Protein AF-W5YUL5-F1 (afdb_monomer)

Secondary structure (DSSP, 8-state):
-EEHHHHHHHT--GGGEEEEEEEETTEEEEE-B-SSPPB-TTS-B---BEEEE-HHHHHTTSSS-HHHHHHHTTTS-B--TTEEEEEEEEETTEEEEE-TTSSEEPTT-EEEEEEEEE-STTS-SSEEEEEEEEB-STTS-TTTBT-BPPPEEEEE---BSSSS--PBPSEEEEEEEEE--SSEEEEEEEEEE-TT--EEEEEEEEEEE-

InterPro domains:
  IPR040511 Adenylyl/Guanylyl and SMODS, C-terminal sensor domain [PF18134] (78-210)

Structure (mmCIF, N/CA/C/O backbone):
data_AF-W5YUL5-F1
#
_entry.id   AF-W5YUL5-F1
#
loop_
_atom_site.group_PDB
_atom_site.id
_atom_site.type_symbol
_atom_site.label_atom_id
_atom_site.label_alt_id
_atom_site.label_comp_id
_atom_site.label_asym_id
_atom_site.label_entity_id
_atom_site.label_seq_id
_atom_site.pdbx_PDB_ins_code
_atom_site.Cartn_x
_atom_site.Cartn_y
_atom_site.Cartn_z
_atom_site.occupancy
_atom_site.B_iso_or_equiv
_atom_site.auth_seq_id
_atom_site.auth_comp_id
_atom_site.auth_asym_id
_atom_site.auth_atom_id
_atom_site.pdbx_PDB_model_num
ATOM 1 N N . MET A 1 1 ? -2.579 6.513 20.622 1.00 80.44 1 MET A N 1
ATOM 2 C CA . MET A 1 1 ? -3.959 5.972 20.660 1.00 80.44 1 MET A CA 1
ATOM 3 C C . MET A 1 1 ? -4.790 6.729 19.639 1.00 80.44 1 MET A C 1
ATOM 5 O O . MET A 1 1 ? -4.465 7.880 19.373 1.00 80.44 1 MET A O 1
ATOM 9 N N . LEU A 1 2 ? -5.800 6.093 19.054 1.00 83.44 2 LEU A N 1
ATOM 10 C CA . LEU A 1 2 ? -6.730 6.697 18.101 1.00 83.44 2 LEU A CA 1
ATOM 11 C C . LEU A 1 2 ? -8.087 6.855 18.794 1.00 83.44 2 LEU A C 1
ATOM 13 O O . LEU A 1 2 ? -8.629 5.878 19.317 1.00 83.44 2 LEU A O 1
ATOM 17 N N . GLY A 1 3 ? -8.598 8.083 18.834 1.00 87.19 3 GLY A N 1
ATOM 18 C CA . GLY A 1 3 ? -9.932 8.380 19.355 1.00 87.19 3 GLY A CA 1
ATOM 19 C C . GLY A 1 3 ? -11.013 8.178 18.296 1.00 87.19 3 GLY A C 1
ATOM 20 O O . GLY A 1 3 ? -10.731 8.257 17.098 1.00 87.19 3 GLY A O 1
ATOM 21 N N . GLN A 1 4 ? -12.249 7.960 18.742 1.00 86.25 4 GLN A N 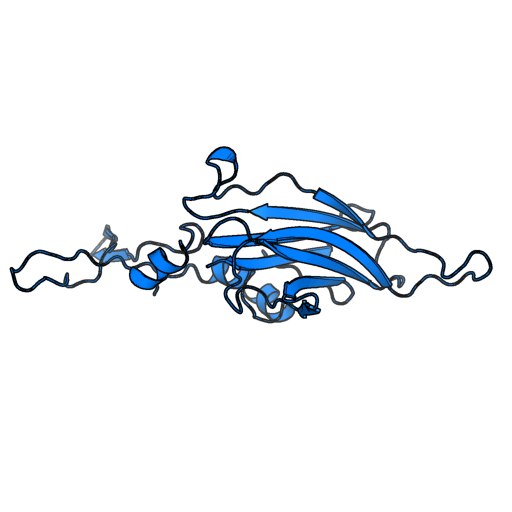1
ATOM 22 C CA . GLN A 1 4 ? -13.412 7.707 17.891 1.00 86.25 4 GLN A CA 1
ATOM 23 C C . GLN A 1 4 ? -13.567 8.698 16.734 1.00 86.25 4 GLN A C 1
ATOM 25 O O . GLN A 1 4 ? -13.790 8.271 15.610 1.00 86.25 4 GLN A O 1
ATOM 30 N N . GLY A 1 5 ? -13.361 9.997 16.967 1.00 87.25 5 GLY A N 1
ATOM 31 C CA . GLY A 1 5 ? -13.509 11.003 15.910 1.00 87.25 5 GLY A CA 1
ATOM 32 C C . GLY A 1 5 ? -12.588 10.757 14.709 1.00 87.25 5 GLY A C 1
ATOM 33 O O . GLY A 1 5 ? -13.013 10.896 13.568 1.00 87.25 5 GLY A O 1
ATOM 34 N N . LEU A 1 6 ? -11.345 10.329 14.949 1.00 85.62 6 LEU A N 1
ATOM 35 C CA . LEU A 1 6 ? -10.395 10.018 13.878 1.00 85.62 6 LEU A CA 1
ATOM 36 C C . LEU A 1 6 ? -10.671 8.647 13.250 1.00 85.62 6 LEU A C 1
ATOM 38 O O . LEU A 1 6 ? -10.547 8.500 12.035 1.00 85.62 6 LEU A O 1
ATOM 42 N N . LEU A 1 7 ? -11.078 7.666 14.062 1.00 87.81 7 LEU A N 1
ATOM 43 C CA . LEU A 1 7 ? -11.495 6.348 13.575 1.00 87.81 7 LEU A CA 1
ATOM 44 C C . LEU A 1 7 ? -12.659 6.479 12.586 1.00 87.81 7 LEU A C 1
ATOM 46 O O . LEU A 1 7 ? -12.589 5.933 11.488 1.00 87.81 7 LEU A O 1
ATOM 50 N N . ASP A 1 8 ? -13.672 7.265 12.945 1.00 88.44 8 ASP A N 1
ATOM 51 C CA . ASP A 1 8 ? -14.867 7.493 12.134 1.00 88.44 8 ASP A CA 1
ATOM 52 C C . ASP A 1 8 ? -14.565 8.415 10.941 1.00 88.44 8 ASP A C 1
ATOM 54 O O . ASP A 1 8 ? -15.132 8.247 9.860 1.00 88.44 8 ASP A O 1
ATOM 58 N N . PHE A 1 9 ? -13.637 9.370 11.095 1.00 87.25 9 PHE A N 1
ATOM 59 C CA . PHE A 1 9 ? -13.268 10.276 10.009 1.00 87.25 9 PHE A CA 1
ATOM 60 C C . PHE A 1 9 ? -12.538 9.570 8.857 1.00 87.25 9 PHE A C 1
ATOM 62 O O . PHE A 1 9 ? -12.758 9.906 7.692 1.00 87.25 9 PHE A O 1
ATOM 69 N N . VAL A 1 10 ? -11.665 8.610 9.158 1.00 84.56 10 VAL A N 1
ATOM 70 C CA . VAL A 1 10 ? -10.858 7.909 8.140 1.00 84.56 10 VAL A CA 1
ATOM 71 C C . VAL A 1 10 ? -11.426 6.528 7.820 1.00 84.56 10 VAL A C 1
ATOM 73 O O . VAL A 1 10 ? -10.906 5.856 6.939 1.00 84.56 10 VAL A O 1
ATOM 76 N N . TYR A 1 11 ? -12.468 6.086 8.532 1.00 91.31 11 TYR A N 1
ATOM 77 C CA . TYR A 1 11 ? -12.855 4.675 8.591 1.00 91.31 11 TYR A CA 1
ATOM 78 C C . TYR A 1 11 ? -11.628 3.789 8.817 1.00 91.31 11 TYR A C 1
ATOM 80 O O . TYR A 1 11 ? -11.285 2.933 8.001 1.00 91.31 11 TYR A O 1
ATOM 88 N N . TRP A 1 12 ? -10.915 4.075 9.911 1.00 90.75 12 TRP A N 1
ATOM 89 C CA . TRP A 1 12 ? -9.637 3.438 10.203 1.00 90.75 12 TRP A CA 1
ATOM 90 C C . TRP A 1 12 ? -9.794 1.909 10.271 1.00 90.75 12 TRP A C 1
ATOM 92 O O . TRP A 1 12 ? -10.614 1.430 11.061 1.00 90.75 12 TRP A O 1
ATOM 102 N N . PRO A 1 13 ? -9.015 1.129 9.500 1.00 91.19 13 PRO A N 1
ATOM 103 C CA . PRO A 1 13 ? -9.217 -0.312 9.437 1.00 91.19 13 PRO A CA 1
ATOM 104 C C . PRO A 1 13 ? -8.856 -1.003 10.751 1.00 91.19 13 PRO A C 1
ATOM 106 O O . PRO A 1 13 ? -7.809 -0.732 11.353 1.00 91.19 13 PRO A O 1
ATOM 109 N N . GLU A 1 14 ? -9.670 -1.975 11.167 1.00 88.75 14 GLU A N 1
ATOM 110 C CA . GLU A 1 14 ? -9.405 -2.748 12.386 1.00 88.75 14 GLU A CA 1
ATOM 111 C C . GLU A 1 14 ? -8.086 -3.524 12.299 1.00 88.75 14 GLU A C 1
ATOM 113 O O . GLU A 1 14 ? -7.387 -3.673 13.295 1.00 88.75 14 GLU A O 1
ATOM 118 N N . LYS A 1 15 ? -7.655 -3.918 11.093 1.00 89.50 15 LYS A N 1
ATOM 119 C CA . LYS A 1 15 ? -6.345 -4.553 10.867 1.00 89.50 15 LYS A CA 1
ATOM 120 C C . LYS A 1 15 ? -5.176 -3.746 11.451 1.00 89.50 15 LYS A C 1
ATOM 122 O O . LYS A 1 15 ? -4.181 -4.349 11.858 1.00 89.50 15 LYS A O 1
ATOM 127 N N . TYR A 1 16 ? -5.292 -2.418 11.496 1.00 90.12 16 TYR A N 1
ATOM 128 C CA . TYR A 1 16 ? -4.239 -1.495 11.925 1.00 90.12 16 TYR A CA 1
ATOM 129 C C . TYR A 1 16 ? -4.450 -0.941 13.340 1.00 90.12 16 TYR A C 1
ATOM 131 O O . TYR A 1 16 ? -3.744 -0.020 13.759 1.00 90.12 16 TYR A O 1
ATOM 139 N N . SER A 1 17 ? -5.415 -1.463 14.101 1.00 90.75 17 SER A N 1
ATOM 140 C CA . SER A 1 17 ? -5.613 -1.045 15.488 1.00 90.75 17 SER A CA 1
ATOM 141 C C . SER A 1 17 ? -6.209 -2.142 16.368 1.00 90.75 17 SER A C 1
ATOM 143 O O . SER A 1 17 ? -7.012 -2.955 15.933 1.00 90.75 17 SER A O 1
ATOM 145 N N . THR A 1 18 ? -5.849 -2.159 17.644 1.00 89.38 18 THR A N 1
ATOM 146 C CA . THR A 1 18 ? -6.353 -3.123 18.626 1.00 89.38 18 THR A CA 1
ATOM 147 C C . THR A 1 18 ? -7.144 -2.425 19.720 1.00 89.38 18 THR A C 1
ATOM 149 O O . THR A 1 18 ? -7.011 -1.219 19.948 1.00 89.38 18 THR A O 1
ATOM 152 N N . ILE A 1 19 ? -8.003 -3.176 20.408 1.00 87.38 19 ILE A N 1
ATOM 153 C CA . ILE A 1 19 ? -8.610 -2.691 21.648 1.00 87.38 19 ILE A CA 1
ATOM 154 C C . ILE A 1 19 ? -7.530 -2.703 22.730 1.00 87.38 19 ILE A C 1
ATOM 156 O O . ILE A 1 19 ? -6.745 -3.649 22.819 1.00 87.38 19 ILE A O 1
ATOM 160 N N . LYS A 1 20 ? -7.462 -1.632 23.523 1.00 84.38 20 LYS A N 1
ATOM 161 C CA . LYS A 1 20 ? -6.527 -1.556 24.644 1.00 84.38 20 LYS A CA 1
ATOM 162 C C . LYS A 1 20 ? -6.914 -2.610 25.678 1.00 84.38 20 LYS A C 1
ATOM 164 O O . LYS A 1 20 ? -8.083 -2.715 26.026 1.00 84.38 20 LYS A O 1
ATOM 169 N N . THR A 1 21 ? -5.941 -3.340 26.205 1.00 85.44 21 THR A N 1
ATOM 170 C CA . THR A 1 21 ? -6.152 -4.268 27.321 1.00 85.44 21 THR A CA 1
ATOM 171 C C . THR A 1 21 ? -5.367 -3.811 28.541 1.00 85.44 21 THR A C 1
ATOM 173 O O . THR A 1 21 ? -4.302 -3.203 28.400 1.00 85.44 21 THR A O 1
ATOM 176 N N . ARG A 1 22 ? -5.877 -4.094 29.737 1.00 84.12 22 ARG A N 1
ATOM 177 C CA . ARG A 1 22 ? -5.168 -3.897 31.005 1.00 84.12 22 ARG A CA 1
ATOM 178 C C . ARG A 1 22 ? -5.165 -5.211 31.774 1.00 84.12 22 ARG A C 1
ATOM 180 O O . ARG A 1 22 ? -6.186 -5.889 31.823 1.00 84.12 22 ARG A O 1
ATOM 187 N N . ASP A 1 23 ? -4.035 -5.537 32.385 1.00 84.12 23 ASP A N 1
ATOM 188 C CA . ASP A 1 23 ? -3.950 -6.690 33.274 1.00 84.12 23 ASP A CA 1
ATOM 189 C C . ASP A 1 23 ? -4.647 -6.365 34.604 1.00 84.12 23 ASP A C 1
ATOM 191 O O . ASP A 1 23 ? -4.400 -5.319 35.223 1.00 84.12 23 ASP A O 1
ATOM 195 N N . ARG A 1 24 ? -5.540 -7.255 35.029 1.00 80.44 24 ARG A N 1
ATOM 196 C CA . ARG A 1 24 ? -6.267 -7.197 36.296 1.00 80.44 24 ARG A CA 1
ATOM 197 C C . ARG A 1 24 ? -6.096 -8.546 36.996 1.00 80.44 24 ARG A C 1
ATOM 199 O O . ARG A 1 24 ? -6.937 -9.430 36.885 1.00 80.44 24 ARG A O 1
ATOM 206 N N . GLY A 1 25 ? -4.976 -8.699 37.703 1.00 80.75 25 GLY A N 1
ATOM 207 C CA . GLY A 1 25 ? -4.557 -10.002 38.229 1.00 80.75 25 GLY A CA 1
ATOM 208 C C . GLY A 1 25 ? -4.122 -10.920 37.086 1.00 80.75 25 GLY A C 1
ATOM 209 O O . GLY A 1 25 ? -3.331 -10.495 36.248 1.00 80.75 25 GLY A O 1
ATOM 210 N N . ASP A 1 26 ? -4.674 -12.134 37.035 1.00 79.88 26 ASP A N 1
ATOM 211 C CA . ASP A 1 26 ? -4.404 -13.118 35.974 1.00 79.88 26 ASP A CA 1
ATOM 212 C C . ASP A 1 26 ? -5.276 -12.924 34.714 1.00 79.88 26 ASP A C 1
ATOM 214 O O . ASP A 1 26 ? -5.090 -13.615 33.710 1.00 79.88 26 ASP A O 1
ATOM 218 N N . GLU A 1 27 ? -6.221 -11.976 34.730 1.00 78.38 27 GLU A N 1
ATOM 219 C CA . GLU A 1 27 ? -7.137 -11.713 33.615 1.00 78.38 27 GLU A CA 1
ATOM 220 C C . GLU A 1 27 ? -6.766 -10.447 32.828 1.00 78.38 27 GLU A C 1
ATOM 222 O O . GLU A 1 27 ? -6.320 -9.437 33.380 1.00 78.38 27 GLU A O 1
ATOM 227 N N . LYS A 1 28 ? -7.008 -10.480 31.511 1.00 82.25 28 LYS A N 1
ATOM 228 C CA . LYS A 1 28 ? -6.904 -9.305 30.636 1.00 82.25 28 LYS A CA 1
ATOM 229 C C . LYS A 1 28 ? -8.267 -8.662 30.452 1.00 82.25 28 LYS A C 1
ATOM 231 O O . LYS A 1 28 ? -9.129 -9.194 29.757 1.00 82.25 28 LYS A O 1
ATOM 236 N N . GLU A 1 29 ? -8.432 -7.475 31.016 1.00 85.56 29 GLU A N 1
ATOM 237 C CA . GLU A 1 29 ? -9.627 -6.660 30.843 1.00 85.56 29 GLU A CA 1
ATOM 238 C C . GLU A 1 29 ? -9.523 -5.838 29.551 1.00 85.56 29 GLU A C 1
ATOM 240 O O . GLU A 1 29 ? -8.529 -5.145 29.308 1.00 85.56 29 GLU A O 1
ATOM 245 N N . SER A 1 30 ? -10.552 -5.916 28.706 1.00 84.00 30 SER A N 1
ATOM 246 C CA . SER A 1 30 ? -10.660 -5.135 27.472 1.00 84.00 30 SER A CA 1
ATOM 247 C C . SER A 1 30 ? -11.227 -3.747 27.769 1.00 84.00 30 SER A C 1
ATOM 249 O O . SER A 1 30 ? -12.272 -3.619 28.401 1.00 84.00 30 SER A O 1
ATOM 251 N N . LEU A 1 31 ? -10.559 -2.702 27.283 1.00 84.69 31 LEU A N 1
ATOM 252 C CA . LEU A 1 31 ? -10.928 -1.296 27.455 1.00 84.69 31 LEU A CA 1
ATOM 253 C C . LEU A 1 31 ? -11.277 -0.682 26.085 1.00 84.69 31 LEU A C 1
ATOM 255 O O . LEU A 1 31 ? -10.448 0.011 25.485 1.00 84.69 31 LEU A O 1
ATOM 259 N N . PRO A 1 32 ? -12.483 -0.954 25.546 1.00 85.12 32 PRO A N 1
ATOM 260 C CA . PRO A 1 32 ? -12.912 -0.461 24.232 1.00 85.12 32 PRO A CA 1
ATOM 261 C C . PRO A 1 32 ? -13.251 1.034 2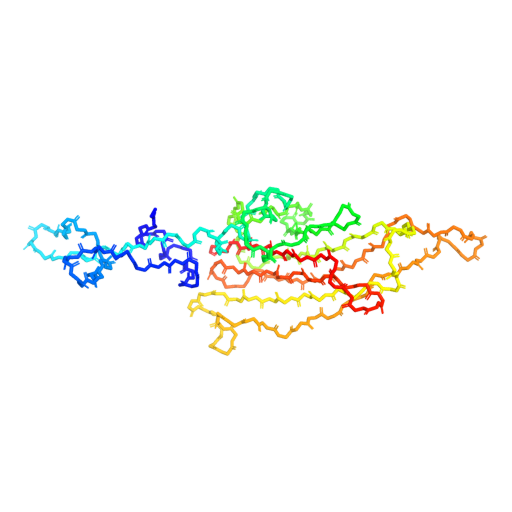4.219 1.00 85.12 32 PRO A C 1
ATOM 263 O O . PRO A 1 32 ? -13.283 1.654 23.152 1.00 85.12 32 PRO A O 1
ATOM 266 N N . VAL A 1 33 ? -13.505 1.606 25.396 1.00 87.56 33 VAL A N 1
ATOM 267 C CA . VAL A 1 33 ? -13.892 3.003 25.595 1.00 87.56 33 VAL A CA 1
ATOM 268 C C . VAL A 1 33 ? -12.905 3.708 26.518 1.00 87.56 33 VAL A C 1
ATOM 270 O O . VAL A 1 33 ? -12.139 3.066 27.241 1.00 87.56 33 VAL A O 1
ATOM 273 N N . VAL A 1 34 ? -12.903 5.038 26.489 1.00 84.12 34 VAL A N 1
ATOM 274 C CA . VAL A 1 34 ? -12.121 5.845 27.433 1.00 84.12 34 VAL A CA 1
ATOM 275 C C . VAL A 1 34 ? -12.580 5.552 28.866 1.00 84.12 34 VAL A C 1
ATOM 277 O O . VAL A 1 34 ? -13.775 5.517 29.150 1.00 84.12 34 VAL A O 1
ATOM 280 N N . SER A 1 35 ? -11.613 5.330 29.761 1.00 81.69 35 SER A N 1
ATOM 281 C CA . SER A 1 35 ? -11.836 5.121 31.194 1.00 81.69 35 SER A CA 1
ATOM 282 C C . SER A 1 35 ? -11.200 6.271 31.992 1.00 81.69 35 SER A C 1
ATOM 284 O O . SER A 1 35 ? -10.010 6.529 31.789 1.00 81.69 35 SER A O 1
ATOM 286 N N . PRO A 1 36 ? -11.928 6.918 32.923 1.00 85.44 36 PRO A N 1
ATOM 287 C CA . PRO A 1 36 ? -13.354 6.726 33.200 1.00 85.44 36 PRO A CA 1
ATOM 288 C C . PRO A 1 36 ? -14.229 7.142 32.007 1.00 85.44 36 PRO A C 1
ATOM 290 O O . PRO A 1 36 ? -13.804 7.929 31.163 1.00 85.44 36 PRO A O 1
ATOM 293 N N . ASN A 1 37 ? -15.432 6.571 31.929 1.00 86.81 37 ASN A N 1
ATOM 294 C CA . ASN A 1 37 ? -16.367 6.874 30.851 1.00 86.81 37 ASN A CA 1
ATOM 295 C C . ASN A 1 37 ? -16.827 8.331 30.959 1.00 86.81 37 ASN A C 1
ATOM 297 O O . ASN A 1 37 ? -17.129 8.807 32.052 1.00 86.81 37 ASN A O 1
ATOM 301 N N . ILE A 1 38 ? -16.861 9.027 29.829 1.00 87.81 38 ILE A N 1
ATOM 302 C CA . ILE A 1 38 ? -17.314 10.416 29.763 1.00 87.81 38 ILE A CA 1
ATOM 303 C C . ILE A 1 38 ? -18.838 10.391 29.693 1.00 87.81 38 ILE A C 1
ATOM 305 O O . ILE A 1 38 ? -19.389 9.616 28.913 1.00 87.81 38 ILE A O 1
ATOM 309 N N . THR A 1 39 ? -19.514 11.222 30.481 1.00 90.88 39 THR A N 1
ATOM 310 C CA . THR A 1 39 ? -20.974 11.360 30.452 1.00 90.88 39 THR A CA 1
ATOM 311 C C . THR A 1 39 ? -21.400 12.676 29.807 1.00 90.88 39 THR A C 1
ATOM 313 O O . THR A 1 39 ? -20.638 13.645 29.805 1.00 90.88 39 THR A O 1
ATOM 316 N N . ASP A 1 40 ? -22.614 12.718 29.267 1.00 90.44 40 ASP A N 1
ATOM 317 C CA . ASP A 1 40 ? -23.274 13.972 28.904 1.00 90.44 40 ASP A CA 1
ATOM 318 C C . ASP A 1 40 ? -23.779 14.742 30.146 1.00 90.44 40 ASP A C 1
ATOM 320 O O . ASP A 1 40 ? -23.524 14.355 31.292 1.00 90.44 40 ASP A O 1
ATOM 324 N N . ALA A 1 41 ? -24.468 15.865 29.912 1.00 91.31 41 ALA A N 1
ATOM 325 C CA . ALA A 1 41 ? -25.024 16.716 30.965 1.00 91.31 41 ALA A CA 1
ATOM 326 C C . ALA A 1 41 ? -26.122 16.024 31.799 1.00 91.31 41 ALA A C 1
ATOM 328 O O . ALA A 1 41 ? -26.333 16.409 32.948 1.00 91.31 41 ALA A O 1
ATOM 329 N N . ASP A 1 42 ? -26.769 14.995 31.246 1.00 92.25 42 ASP A N 1
ATOM 330 C CA . ASP A 1 42 ? -27.817 14.204 31.896 1.00 92.25 42 ASP A CA 1
ATOM 331 C C . ASP A 1 42 ? -27.244 12.968 32.621 1.00 92.25 42 ASP A C 1
ATOM 333 O O . ASP A 1 42 ? -27.980 12.199 33.240 1.00 92.25 42 ASP A O 1
ATOM 337 N N . GLY A 1 43 ? -25.920 12.771 32.575 1.00 89.50 43 GLY A N 1
ATOM 338 C CA . GLY A 1 43 ? -25.222 11.653 33.208 1.00 89.50 43 GLY A CA 1
ATOM 339 C C . GLY A 1 43 ? -25.182 10.372 32.369 1.00 89.50 43 GLY A C 1
ATOM 340 O O . GLY A 1 43 ? -24.694 9.348 32.857 1.00 89.50 43 GLY A O 1
ATOM 341 N N . ASN A 1 44 ? -25.635 10.396 31.111 1.00 92.12 44 ASN A N 1
ATOM 342 C CA . ASN A 1 44 ? -25.590 9.219 30.247 1.00 92.12 44 ASN A CA 1
ATOM 343 C C . ASN A 1 44 ? -24.170 8.991 29.706 1.00 92.12 44 ASN A C 1
ATOM 345 O O . ASN A 1 44 ? -23.518 9.936 29.255 1.00 92.12 44 ASN A O 1
ATOM 349 N N . PRO A 1 45 ? -23.671 7.743 29.698 1.00 90.50 45 PRO A N 1
ATOM 350 C CA . PRO A 1 45 ? -22.334 7.433 29.208 1.00 90.50 45 PRO A CA 1
ATOM 351 C C . PRO A 1 45 ? -22.225 7.598 27.686 1.00 90.50 45 PRO A C 1
ATOM 353 O O . PRO A 1 45 ? -22.940 6.951 26.921 1.00 90.50 45 PRO A O 1
ATOM 356 N N . LEU A 1 46 ? -21.246 8.385 27.240 1.00 88.12 46 LEU A N 1
ATOM 357 C CA . LEU A 1 46 ? -20.940 8.610 25.824 1.00 88.12 46 LEU A CA 1
ATOM 358 C C . LEU A 1 46 ? -20.227 7.421 25.171 1.00 88.12 46 LEU A C 1
ATOM 360 O O . LEU A 1 46 ? -20.248 7.297 23.949 1.00 88.12 46 LEU A O 1
ATOM 364 N N . ASN A 1 47 ? -19.582 6.551 25.960 1.00 89.31 47 ASN A N 1
ATOM 365 C CA . ASN A 1 47 ? -18.892 5.350 25.473 1.00 89.31 47 ASN A CA 1
ATOM 366 C C . ASN A 1 47 ? -17.884 5.648 24.348 1.00 89.31 47 ASN A C 1
ATOM 368 O O . ASN A 1 47 ? -17.806 4.927 23.351 1.00 89.31 47 ASN A O 1
ATOM 372 N N . TYR A 1 48 ? -17.107 6.725 24.509 1.00 87.56 48 TYR A N 1
ATOM 373 C CA . TYR A 1 48 ? -16.182 7.194 23.481 1.00 87.56 48 TYR A CA 1
ATOM 374 C C . TYR A 1 48 ? -15.135 6.126 23.153 1.00 87.56 48 TYR A C 1
ATOM 376 O O . TYR A 1 48 ? -14.315 5.765 24.005 1.00 87.56 48 TYR A O 1
ATOM 384 N N . LYS A 1 49 ? -15.156 5.622 21.916 1.00 89.00 49 LYS A N 1
ATOM 385 C CA . LYS A 1 49 ? -14.280 4.527 21.485 1.00 89.00 49 LYS A CA 1
ATOM 386 C C . LYS A 1 49 ? -12.819 4.963 21.457 1.00 89.00 49 LYS A C 1
ATOM 388 O O . LYS A 1 49 ? -12.476 6.059 21.005 1.00 89.00 49 LYS A O 1
ATOM 393 N N . MET A 1 50 ? -11.941 4.056 21.869 1.00 88.06 50 MET A N 1
ATOM 394 C CA . MET A 1 50 ? -10.498 4.253 21.825 1.00 88.06 50 MET A CA 1
ATOM 395 C C . MET A 1 50 ? -9.808 2.988 21.329 1.00 88.06 50 MET A C 1
ATOM 397 O O . MET A 1 50 ? -10.073 1.887 21.809 1.00 88.06 50 MET A O 1
ATOM 401 N N . ARG A 1 51 ? -8.888 3.142 20.375 1.00 89.56 51 ARG A N 1
ATOM 402 C CA . ARG A 1 51 ? -8.072 2.036 19.865 1.00 89.56 51 ARG A CA 1
ATOM 403 C C . ARG A 1 51 ? -6.584 2.327 20.029 1.00 89.56 51 ARG A C 1
ATOM 405 O O . ARG A 1 51 ? -6.124 3.472 19.959 1.00 89.56 51 ARG A O 1
ATOM 412 N N . GLN A 1 52 ? -5.806 1.282 20.253 1.00 89.56 52 GLN A N 1
ATOM 413 C CA . GLN A 1 52 ? -4.354 1.328 20.213 1.00 89.56 52 GLN A CA 1
ATOM 414 C C . GLN A 1 52 ? -3.896 1.088 18.776 1.00 89.56 52 GLN A C 1
ATOM 416 O O . GLN A 1 52 ? -4.356 0.161 18.122 1.00 89.56 52 GLN A O 1
ATOM 421 N N . LEU A 1 53 ? -3.001 1.935 18.267 1.00 89.50 53 LEU A N 1
ATOM 422 C CA . LEU A 1 53 ? -2.431 1.742 16.937 1.00 89.50 53 LEU A CA 1
ATOM 423 C C . LEU A 1 53 ? -1.584 0.466 16.946 1.00 89.50 53 LEU A C 1
ATOM 425 O O . LEU A 1 53 ? -0.721 0.304 17.812 1.00 89.50 53 LEU A O 1
ATOM 429 N N . SER A 1 54 ? -1.800 -0.421 15.979 1.00 89.75 54 SER A N 1
ATOM 430 C CA . SER A 1 54 ? -0.890 -1.543 15.755 1.00 89.75 54 SER A CA 1
ATOM 431 C C . SER A 1 54 ? 0.339 -1.010 15.030 1.00 89.75 54 SER A C 1
ATOM 433 O O . SER A 1 54 ? 0.330 -0.935 13.802 1.00 89.75 54 SER A O 1
ATOM 435 N N . TYR A 1 55 ? 1.355 -0.581 15.786 1.00 84.06 55 TYR A N 1
ATOM 436 C CA . TYR A 1 55 ? 2.536 0.101 15.246 1.00 84.06 55 TYR A CA 1
ATOM 437 C C . TYR A 1 55 ? 3.174 -0.676 14.098 1.00 84.06 55 TYR A C 1
ATOM 439 O O . TYR A 1 55 ? 3.232 -0.142 12.998 1.00 84.06 55 TYR A O 1
ATOM 447 N N . ASP A 1 56 ? 3.532 -1.941 14.308 1.00 83.12 56 ASP A N 1
ATOM 448 C CA . ASP A 1 56 ? 4.209 -2.759 13.294 1.00 83.12 56 ASP A CA 1
ATOM 449 C C . ASP A 1 56 ? 3.452 -2.781 11.962 1.00 83.12 56 ASP A C 1
ATOM 451 O O . ASP A 1 56 ? 4.020 -2.464 10.923 1.00 83.12 56 ASP A O 1
ATOM 455 N N . LYS A 1 57 ? 2.139 -3.044 12.009 1.00 88.44 57 LYS A N 1
ATOM 456 C CA . LYS A 1 57 ? 1.278 -3.097 10.817 1.00 88.44 57 LYS A CA 1
ATOM 457 C C . LYS A 1 57 ? 1.045 -1.722 10.188 1.00 88.44 57 LYS A C 1
ATOM 459 O O . LYS A 1 57 ? 0.892 -1.608 8.980 1.00 88.44 57 LYS A O 1
ATOM 464 N N . SER A 1 58 ? 0.967 -0.673 11.003 1.00 88.88 58 SER A N 1
ATOM 465 C CA . SER A 1 58 ? 0.694 0.692 10.525 1.00 88.88 58 SER A CA 1
ATOM 466 C C . SER A 1 58 ? 1.932 1.341 9.913 1.00 88.88 58 SER A C 1
ATOM 468 O O . SER A 1 58 ? 1.835 2.208 9.046 1.00 88.88 58 SER A O 1
ATOM 470 N N . LEU A 1 59 ? 3.116 0.918 10.356 1.00 90.75 59 LEU A N 1
ATOM 471 C CA . LEU A 1 59 ? 4.382 1.390 9.819 1.00 90.75 59 LEU A CA 1
ATOM 472 C C . LEU A 1 59 ? 4.625 0.865 8.403 1.00 90.75 59 LEU A C 1
ATOM 474 O O . LEU A 1 59 ? 5.264 1.582 7.633 1.00 90.75 59 LEU A O 1
ATOM 478 N N . GLU A 1 60 ? 4.047 -0.285 8.030 1.00 91.19 60 GLU A N 1
ATOM 479 C CA . GLU A 1 60 ? 4.158 -0.901 6.697 1.00 91.19 60 GLU A CA 1
ATOM 480 C C . GLU A 1 60 ? 3.785 0.038 5.554 1.00 91.19 60 GLU A C 1
ATOM 482 O O . GLU A 1 60 ? 4.361 -0.090 4.485 1.00 91.19 60 GLU A O 1
ATOM 487 N N . PHE A 1 61 ? 2.874 0.991 5.763 1.00 92.31 61 PHE A N 1
ATOM 488 C CA . PHE A 1 61 ? 2.449 1.977 4.761 1.00 92.31 61 PHE A CA 1
ATOM 489 C C . PHE A 1 61 ? 2.708 3.425 5.209 1.00 92.31 61 PHE A C 1
ATOM 491 O O . PHE A 1 61 ? 2.175 4.369 4.628 1.00 92.31 61 PHE A O 1
ATOM 498 N N . SER A 1 62 ? 3.507 3.639 6.254 1.00 92.50 62 SER A N 1
ATOM 499 C CA . SER A 1 62 ? 3.811 4.993 6.724 1.00 92.50 62 SER A CA 1
ATOM 500 C C . SER A 1 62 ? 4.644 5.789 5.709 1.00 92.50 62 SER A C 1
ATOM 502 O O . SER A 1 62 ? 5.322 5.230 4.848 1.00 92.50 62 SER A O 1
ATOM 504 N N . ALA A 1 63 ? 4.656 7.116 5.857 1.00 92.44 63 ALA A N 1
ATOM 505 C CA . ALA A 1 63 ? 5.488 8.019 5.059 1.00 92.44 63 ALA A CA 1
ATOM 506 C C . ALA A 1 63 ? 7.005 7.883 5.333 1.00 92.44 63 ALA A C 1
ATOM 508 O O . ALA A 1 63 ? 7.807 8.614 4.752 1.00 92.44 63 ALA A O 1
ATOM 509 N N . LEU A 1 64 ? 7.417 6.984 6.235 1.00 91.81 64 LEU A N 1
ATOM 510 C CA . LEU A 1 64 ? 8.821 6.790 6.580 1.00 91.81 64 LEU A CA 1
ATOM 511 C C . LEU A 1 64 ? 9.607 6.166 5.412 1.00 91.81 64 LEU A C 1
ATOM 513 O O . LEU A 1 64 ? 9.074 5.332 4.667 1.00 91.81 64 LEU A O 1
ATOM 517 N N . PRO A 1 65 ? 10.907 6.493 5.274 1.00 91.50 65 PRO A N 1
ATOM 518 C CA . PRO A 1 65 ? 11.759 5.889 4.257 1.00 91.50 65 PRO A CA 1
ATOM 519 C C . PRO A 1 65 ? 11.718 4.356 4.295 1.00 91.50 65 PRO A C 1
ATOM 521 O O . PRO A 1 65 ? 11.808 3.745 5.360 1.00 91.50 65 PRO A O 1
ATOM 524 N N . ARG A 1 66 ? 11.637 3.722 3.118 1.00 91.88 66 ARG A N 1
ATOM 525 C CA . ARG A 1 66 ? 11.564 2.252 2.968 1.00 91.88 66 ARG A CA 1
ATOM 526 C C . ARG A 1 66 ? 12.702 1.519 3.687 1.00 91.88 66 ARG A C 1
ATOM 528 O O . ARG A 1 66 ? 12.459 0.526 4.360 1.00 91.88 66 ARG A O 1
ATOM 535 N N . SER A 1 67 ? 13.925 2.047 3.609 1.00 91.06 67 SER A N 1
ATOM 536 C CA . SER A 1 67 ? 15.107 1.499 4.298 1.00 91.06 67 SER A CA 1
ATOM 537 C C . SER A 1 67 ? 15.013 1.547 5.826 1.00 91.06 67 SER A C 1
ATOM 539 O O . SER A 1 67 ? 15.684 0.777 6.509 1.00 91.06 67 SER A O 1
ATOM 541 N N . PHE A 1 68 ? 14.203 2.455 6.374 1.00 91.31 68 PHE A N 1
ATOM 542 C CA . PHE A 1 68 ? 13.903 2.511 7.800 1.00 91.31 68 PHE A CA 1
ATOM 543 C C . PHE A 1 68 ? 12.772 1.536 8.148 1.00 91.31 68 PHE A C 1
ATOM 545 O O . PHE A 1 68 ? 12.902 0.770 9.100 1.00 91.31 68 PHE A O 1
ATOM 552 N N . ARG A 1 69 ? 11.709 1.497 7.329 1.00 92.06 69 ARG A N 1
ATOM 553 C CA . ARG A 1 69 ? 10.584 0.560 7.490 1.00 92.06 69 ARG A CA 1
ATOM 554 C C . ARG A 1 69 ? 11.029 -0.906 7.476 1.00 92.06 69 ARG A C 1
ATOM 556 O O . ARG A 1 69 ? 10.593 -1.665 8.332 1.00 92.06 69 ARG A O 1
ATOM 563 N N . GLU A 1 70 ? 11.949 -1.286 6.594 1.00 92.56 70 GLU A N 1
ATOM 564 C CA . GLU A 1 70 ? 12.521 -2.644 6.540 1.00 92.56 70 GLU A CA 1
ATOM 565 C C . GLU A 1 70 ? 13.132 -3.098 7.880 1.00 92.56 70 GLU A C 1
ATOM 567 O O . GLU A 1 70 ? 12.992 -4.258 8.260 1.00 92.56 70 GLU A O 1
ATOM 572 N N . LYS A 1 71 ? 13.758 -2.186 8.637 1.00 90.25 71 LYS A N 1
ATOM 573 C CA . LYS A 1 71 ? 14.409 -2.508 9.920 1.00 90.25 71 LYS A CA 1
ATOM 574 C C . LYS A 1 71 ? 13.429 -2.691 11.077 1.00 90.25 71 LYS A C 1
ATOM 576 O O . LYS A 1 71 ? 13.771 -3.359 12.046 1.00 90.25 71 LYS A O 1
ATOM 581 N N . ILE A 1 72 ? 12.257 -2.062 11.002 1.00 87.81 72 ILE A N 1
ATOM 582 C CA . ILE A 1 72 ? 11.297 -1.996 12.116 1.00 87.81 72 ILE A CA 1
ATOM 583 C C . ILE A 1 72 ? 10.051 -2.852 11.878 1.00 87.81 72 ILE A C 1
ATOM 585 O O . ILE A 1 72 ? 9.444 -3.305 12.837 1.00 87.81 72 ILE A O 1
ATOM 589 N N . CYS A 1 73 ? 9.660 -3.104 10.624 1.00 82.62 73 CYS A N 1
ATOM 590 C CA . CYS A 1 73 ? 8.399 -3.782 10.306 1.00 82.62 73 CYS A CA 1
ATOM 591 C C . CYS A 1 73 ? 8.546 -5.315 10.251 1.00 82.62 73 CYS A C 1
ATOM 593 O O . CYS A 1 73 ? 7.947 -5.949 9.384 1.00 82.62 73 CYS A O 1
ATOM 595 N N . SER A 1 74 ? 9.360 -5.919 11.124 1.00 77.38 74 SER A N 1
ATOM 596 C CA . SER A 1 74 ? 9.474 -7.382 11.316 1.00 77.38 74 SER A CA 1
ATOM 597 C C . SER A 1 74 ? 9.560 -8.219 10.021 1.00 77.38 74 SER A C 1
ATOM 599 O O . SER A 1 74 ? 9.014 -9.317 9.941 1.00 77.38 74 SER A O 1
ATOM 601 N N . GLY A 1 75 ? 10.220 -7.699 8.978 1.00 78.31 75 GLY A N 1
ATOM 602 C CA . GLY A 1 75 ? 10.399 -8.382 7.688 1.00 78.31 75 GLY A CA 1
ATOM 603 C C . GLY A 1 75 ? 9.220 -8.309 6.703 1.00 78.31 75 GLY A C 1
ATOM 604 O O . GLY A 1 75 ? 9.283 -8.926 5.638 1.00 78.31 75 GLY A O 1
ATOM 605 N N . SER A 1 76 ? 8.158 -7.559 7.008 1.00 87.19 76 SER A N 1
ATOM 606 C CA . SER A 1 76 ? 7.056 -7.307 6.065 1.00 87.19 76 SER A CA 1
ATOM 607 C C . SER A 1 76 ? 7.525 -6.486 4.860 1.00 87.19 76 SER A C 1
ATOM 609 O O . SER A 1 76 ? 7.239 -6.861 3.728 1.00 87.19 76 SER A O 1
ATOM 611 N N . VAL A 1 77 ? 8.289 -5.415 5.085 1.00 93.75 77 VAL A N 1
ATOM 612 C CA . VAL A 1 77 ? 8.881 -4.558 4.047 1.00 93.75 77 VAL A CA 1
ATOM 613 C C . VAL A 1 77 ? 10.269 -5.078 3.6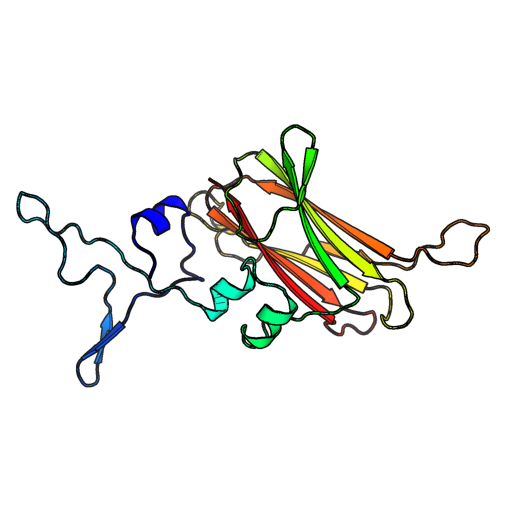85 1.00 93.75 77 VAL A C 1
ATOM 615 O O . VAL A 1 77 ? 11.083 -5.338 4.568 1.00 93.75 77 VAL A O 1
ATOM 618 N N . LYS A 1 78 ? 10.550 -5.185 2.385 1.00 95.81 78 LYS A N 1
ATOM 619 C CA . LYS A 1 78 ? 11.858 -5.561 1.841 1.00 95.81 78 LYS A CA 1
ATOM 620 C C . LYS A 1 78 ? 12.311 -4.513 0.837 1.00 95.81 78 LYS A C 1
ATOM 622 O O . LYS A 1 78 ? 11.685 -4.342 -0.211 1.00 95.81 78 LYS A O 1
ATOM 627 N N . ASN A 1 79 ? 13.393 -3.813 1.143 1.00 95.25 79 ASN A N 1
ATOM 628 C CA . ASN A 1 79 ? 13.918 -2.751 0.301 1.00 95.25 79 ASN A CA 1
ATOM 629 C C . ASN A 1 79 ? 14.988 -3.286 -0.661 1.00 95.25 79 ASN A C 1
ATOM 631 O O . ASN A 1 79 ? 15.711 -4.234 -0.371 1.00 95.25 79 ASN A O 1
ATOM 635 N N . HIS A 1 80 ? 15.123 -2.640 -1.818 1.00 95.12 80 HIS A N 1
ATOM 636 C CA . HIS A 1 80 ? 16.177 -2.951 -2.776 1.00 95.12 80 HIS A CA 1
ATOM 637 C C . HIS A 1 80 ? 16.631 -1.665 -3.465 1.00 95.12 80 HIS A C 1
ATOM 639 O O . HIS A 1 80 ? 15.825 -0.956 -4.060 1.00 95.12 80 HIS A O 1
ATOM 645 N N . THR A 1 81 ? 17.928 -1.360 -3.414 1.00 93.69 81 THR A N 1
ATOM 646 C CA . THR A 1 81 ? 18.492 -0.072 -3.874 1.00 93.69 81 THR A CA 1
ATOM 647 C C . THR A 1 81 ? 18.273 0.206 -5.362 1.00 93.69 81 THR A C 1
ATOM 649 O O . THR A 1 81 ? 18.215 1.357 -5.782 1.00 93.69 81 THR A O 1
ATOM 652 N N . GLU A 1 82 ? 18.141 -0.850 -6.161 1.00 95.88 82 GLU A N 1
ATOM 653 C CA . GLU A 1 82 ? 17.931 -0.765 -7.609 1.00 95.88 82 GLU A CA 1
ATOM 654 C C . GLU A 1 82 ? 16.444 -0.687 -8.017 1.00 95.88 82 GLU A C 1
ATOM 656 O O . GLU A 1 82 ? 16.167 -0.598 -9.215 1.00 95.88 82 GLU A O 1
ATOM 661 N N . ILE A 1 83 ? 15.500 -0.743 -7.060 1.00 96.62 83 ILE A N 1
ATOM 662 C CA . ILE A 1 83 ? 14.046 -0.768 -7.301 1.00 96.62 83 ILE A CA 1
ATOM 663 C C . ILE A 1 83 ? 13.357 0.404 -6.586 1.00 96.62 83 ILE A C 1
ATOM 665 O O . ILE A 1 83 ? 13.392 0.552 -5.361 1.00 96.62 83 ILE A O 1
ATOM 669 N N . ASP A 1 84 ? 12.657 1.227 -7.358 1.00 97.06 84 ASP A N 1
ATOM 670 C CA . ASP A 1 84 ? 11.845 2.331 -6.859 1.00 97.06 84 ASP A CA 1
ATOM 671 C C . ASP A 1 84 ? 10.356 2.050 -7.051 1.00 97.06 84 ASP A C 1
ATOM 673 O O . ASP A 1 84 ? 9.950 1.530 -8.088 1.00 97.06 84 ASP A O 1
ATOM 677 N N . TYR A 1 85 ? 9.555 2.383 -6.042 1.00 97.81 85 TYR A N 1
ATOM 678 C CA . TYR A 1 85 ? 8.106 2.221 -6.053 1.00 97.81 85 TYR A CA 1
ATOM 679 C C . TYR A 1 85 ? 7.468 3.491 -5.503 1.00 97.81 85 TYR A C 1
ATOM 681 O O . TYR A 1 85 ? 7.768 3.898 -4.378 1.00 97.81 85 TYR A O 1
ATOM 689 N N . LYS A 1 86 ? 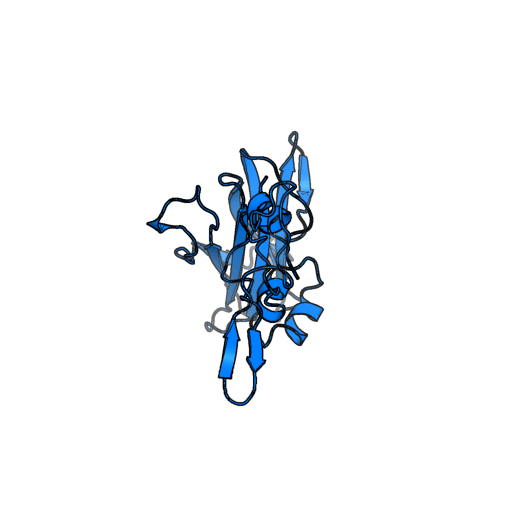6.631 4.130 -6.321 1.00 97.88 86 LYS A N 1
ATOM 690 C CA . LYS A 1 86 ? 6.008 5.423 -6.027 1.00 97.88 86 LYS A CA 1
ATOM 691 C C . LYS A 1 86 ? 4.559 5.450 -6.483 1.00 97.88 86 LYS A C 1
ATOM 693 O O . LYS A 1 86 ? 4.173 4.725 -7.397 1.00 97.88 86 LYS A O 1
ATOM 698 N N . CYS A 1 87 ? 3.784 6.339 -5.877 1.00 98.25 87 CYS A N 1
ATOM 699 C CA . CYS A 1 87 ? 2.439 6.676 -6.317 1.00 98.25 87 CYS A CA 1
ATOM 700 C C . CYS A 1 87 ? 2.417 8.122 -6.810 1.00 98.25 87 CYS A C 1
ATOM 702 O O . CYS A 1 87 ? 3.087 8.991 -6.249 1.00 98.25 87 CYS A O 1
ATOM 704 N N . TYR A 1 88 ? 1.646 8.374 -7.858 1.00 98.25 88 TYR A N 1
ATOM 705 C CA . TYR A 1 88 ? 1.392 9.712 -8.366 1.00 98.25 88 TYR A CA 1
ATOM 706 C C . TYR A 1 88 ? -0.108 9.954 -8.476 1.00 98.25 88 TYR A C 1
ATOM 708 O O . TYR A 1 88 ? -0.807 9.121 -9.050 1.00 98.25 88 TYR A O 1
ATOM 716 N N . SER A 1 89 ? -0.585 11.094 -7.984 1.00 97.56 89 SER A N 1
ATOM 717 C CA . SER A 1 89 ? -1.955 11.564 -8.192 1.00 97.56 89 SER A CA 1
ATOM 718 C C . SER A 1 89 ? -2.017 12.548 -9.358 1.00 97.56 89 SER A C 1
ATOM 720 O O . SER A 1 89 ? -1.065 13.295 -9.607 1.00 97.56 89 SER A O 1
ATOM 722 N N . ILE A 1 90 ? -3.133 12.545 -10.090 1.00 96.50 90 ILE A N 1
ATOM 723 C CA . ILE A 1 90 ? -3.442 13.566 -11.095 1.00 96.50 90 ILE A CA 1
ATOM 724 C C . ILE A 1 90 ? -4.465 14.531 -10.509 1.00 96.50 90 ILE A C 1
ATOM 726 O O . ILE A 1 90 ? -5.650 14.221 -10.428 1.00 96.50 90 ILE A O 1
ATOM 730 N N . GLU A 1 91 ? -4.009 15.713 -10.117 1.00 91.44 91 GLU A N 1
ATOM 731 C CA . GLU A 1 91 ? -4.856 16.767 -9.559 1.00 91.44 91 GLU A CA 1
ATOM 732 C C . GLU A 1 91 ? -4.783 17.991 -10.463 1.00 91.44 91 GLU A C 1
ATOM 734 O O . GLU A 1 91 ? -3.695 18.473 -10.785 1.00 91.44 91 GLU A O 1
ATOM 739 N N . ASN A 1 92 ? -5.944 18.481 -10.904 1.00 88.12 92 ASN A N 1
ATOM 740 C CA . ASN A 1 92 ? -6.055 19.616 -11.827 1.00 88.12 92 ASN A CA 1
ATOM 741 C C . ASN A 1 92 ? -5.204 19.441 -13.102 1.00 88.12 92 ASN A C 1
ATOM 743 O O . ASN A 1 92 ? -4.569 20.380 -13.575 1.00 88.12 92 ASN A O 1
ATOM 747 N N . GLY A 1 93 ? -5.137 18.212 -13.625 1.00 87.81 93 GLY A N 1
ATOM 748 C CA . GLY A 1 93 ? -4.344 17.870 -14.810 1.00 87.81 93 GLY A CA 1
ATOM 749 C C . GLY A 1 93 ? -2.831 17.761 -14.577 1.00 87.81 93 GLY A C 1
ATOM 750 O O . GLY A 1 93 ? -2.101 17.451 -15.516 1.00 87.81 93 GLY A O 1
ATOM 751 N N . SER A 1 94 ? -2.343 17.968 -13.350 1.00 92.62 94 SER A N 1
ATOM 752 C CA . SER A 1 94 ? -0.922 17.871 -13.011 1.00 92.62 94 SER A CA 1
ATOM 753 C C . SER A 1 94 ? -0.604 16.579 -12.263 1.00 92.62 94 SER A C 1
ATOM 755 O O . SER A 1 94 ? -1.305 16.202 -11.323 1.00 92.62 94 SER A O 1
ATOM 757 N N . LYS A 1 95 ? 0.483 15.911 -12.667 1.00 95.12 95 LYS A N 1
ATOM 758 C CA . LYS A 1 95 ? 0.996 14.703 -12.012 1.00 95.12 95 LYS A CA 1
ATOM 759 C C . LYS A 1 95 ? 1.868 15.092 -10.822 1.00 95.12 95 LYS A C 1
ATOM 761 O O . LYS A 1 95 ? 2.948 15.650 -11.007 1.00 95.12 95 LYS A O 1
ATOM 766 N N . GLN A 1 96 ? 1.427 14.756 -9.616 1.00 96.62 96 GLN A N 1
ATOM 767 C CA . GLN A 1 96 ? 2.147 15.030 -8.372 1.00 96.62 96 GLN A CA 1
ATOM 768 C C . GLN A 1 96 ? 2.497 13.728 -7.658 1.00 96.62 96 GLN A C 1
ATOM 770 O O . GLN A 1 96 ? 1.736 12.766 -7.707 1.00 96.62 96 GLN A O 1
ATOM 775 N N . GLU A 1 97 ? 3.658 13.669 -7.005 1.00 97.19 97 GLU A N 1
ATOM 776 C CA . GLU A 1 97 ? 4.009 12.512 -6.177 1.00 97.19 97 GLU A CA 1
ATOM 777 C C . GLU A 1 97 ? 3.102 12.467 -4.942 1.00 97.19 97 GLU A C 1
ATOM 779 O O . GLU A 1 97 ? 2.983 13.442 -4.197 1.00 97.19 97 GLU A O 1
ATOM 784 N N . TYR A 1 98 ? 2.467 11.318 -4.725 1.00 97.38 98 TYR A N 1
ATOM 785 C CA . TYR A 1 98 ? 1.688 11.046 -3.531 1.00 97.38 98 TYR A CA 1
ATOM 786 C C . TYR A 1 98 ? 2.535 10.219 -2.564 1.00 97.38 98 TYR A C 1
ATOM 788 O O . TYR A 1 98 ? 2.802 9.036 -2.792 1.00 97.38 98 TYR A O 1
ATOM 796 N N . ILE A 1 99 ? 2.960 10.849 -1.470 1.00 96.50 99 ILE A N 1
ATOM 797 C CA . ILE A 1 99 ? 3.688 10.165 -0.399 1.00 96.50 99 ILE A CA 1
ATOM 798 C C . ILE A 1 99 ? 2.686 9.338 0.415 1.00 96.50 99 ILE A C 1
ATOM 800 O O . ILE A 1 99 ? 1.617 9.830 0.781 1.00 96.50 99 ILE A O 1
ATOM 804 N N . SER A 1 100 ? 3.039 8.089 0.714 1.00 96.62 100 SER A N 1
ATOM 805 C CA . SER A 1 100 ? 2.175 7.140 1.420 1.00 96.62 100 SER A CA 1
ATOM 806 C C . SER A 1 100 ? 1.588 7.713 2.716 1.00 96.62 100 SER A C 1
ATOM 808 O O . SER A 1 100 ? 2.331 8.214 3.560 1.00 96.62 100 SER A O 1
ATOM 810 N N . ALA A 1 101 ? 0.261 7.655 2.858 1.00 93.25 101 ALA A N 1
ATOM 811 C CA . ALA A 1 101 ? -0.518 8.151 3.995 1.00 93.25 101 ALA A CA 1
ATOM 812 C C . ALA A 1 101 ? -0.172 9.592 4.436 1.00 93.25 101 ALA A C 1
ATOM 814 O O . ALA A 1 101 ? -0.362 9.954 5.594 1.00 93.25 101 ALA A O 1
ATOM 815 N N . SER A 1 102 ? 0.328 10.431 3.521 1.00 93.06 102 SER A N 1
ATOM 816 C CA . SER A 1 102 ? 0.774 11.795 3.846 1.00 93.06 102 SER A CA 1
ATOM 817 C C . SER A 1 102 ? -0.355 12.825 3.877 1.00 93.06 102 SER A C 1
ATOM 819 O O . SER A 1 102 ? -0.281 13.800 4.621 1.00 93.06 102 SER A O 1
ATOM 821 N N . ARG A 1 103 ? -1.401 12.629 3.066 1.00 94.38 103 ARG A N 1
ATOM 822 C CA . ARG A 1 103 ? -2.556 13.532 2.971 1.00 94.38 103 ARG A CA 1
ATOM 823 C C . ARG A 1 103 ? -3.796 12.820 2.446 1.00 94.38 103 ARG A C 1
ATOM 825 O O . ARG A 1 103 ? -3.697 11.753 1.841 1.00 94.38 103 ARG A O 1
ATOM 832 N N . PHE A 1 104 ? -4.946 13.453 2.645 1.00 94.56 104 PHE A N 1
ATOM 833 C CA . PHE A 1 104 ? -6.224 12.996 2.111 1.00 94.56 104 PHE A CA 1
ATOM 834 C C . PHE A 1 104 ? -6.415 13.441 0.663 1.00 94.56 104 PHE A C 1
ATOM 836 O O . PHE A 1 104 ? -6.203 14.610 0.329 1.00 94.56 104 PHE A O 1
ATOM 843 N N . LEU A 1 105 ? -6.864 12.513 -0.170 1.00 95.50 105 LEU A N 1
ATOM 844 C CA . LEU A 1 105 ? -7.303 12.747 -1.538 1.00 95.50 105 LEU A CA 1
ATOM 845 C C . LEU A 1 105 ? -8.831 12.788 -1.591 1.00 95.50 105 LEU A C 1
ATOM 847 O O . LEU A 1 105 ? -9.496 12.090 -0.830 1.00 95.50 105 LEU A O 1
ATOM 851 N N . GLY A 1 106 ? -9.384 13.629 -2.466 1.00 93.81 106 GLY A N 1
ATOM 852 C CA . GLY A 1 106 ? -10.811 13.588 -2.791 1.00 93.81 106 GLY A CA 1
ATOM 853 C C . GLY A 1 106 ? -11.184 12.343 -3.606 1.00 93.81 106 GLY A C 1
ATOM 854 O O . GLY A 1 106 ? -10.287 11.612 -4.037 1.00 93.81 106 GLY A O 1
ATOM 855 N N . PRO A 1 107 ? -12.485 12.102 -3.825 1.00 92.50 107 PRO A N 1
ATOM 856 C CA . PRO A 1 107 ? -12.946 11.065 -4.742 1.00 92.50 107 PRO A CA 1
ATOM 857 C C . PRO A 1 107 ? -12.570 11.395 -6.196 1.00 92.50 107 PRO A C 1
ATOM 859 O O . PRO A 1 107 ? -12.288 12.547 -6.529 1.00 92.50 107 PRO A O 1
ATOM 862 N N . ASP A 1 108 ? -12.562 10.367 -7.039 1.00 94.25 108 ASP A N 1
ATOM 863 C CA . ASP A 1 108 ? -12.371 10.407 -8.493 1.00 94.25 108 ASP A CA 1
ATOM 864 C C . ASP A 1 108 ? -11.030 10.999 -8.963 1.00 94.25 108 ASP A C 1
ATOM 866 O O . ASP A 1 108 ? -10.875 11.450 -10.099 1.00 94.25 108 ASP A O 1
ATOM 870 N N . ILE A 1 109 ? -10.011 10.949 -8.105 1.00 96.69 109 ILE A N 1
ATOM 871 C CA . ILE A 1 109 ? -8.634 11.309 -8.446 1.00 96.69 109 ILE A CA 1
ATOM 872 C C . ILE A 1 109 ? -7.947 10.089 -9.051 1.00 96.69 109 ILE A C 1
ATOM 874 O O . ILE A 1 109 ? -7.893 9.018 -8.445 1.00 96.69 109 ILE A O 1
ATOM 878 N N . SER A 1 110 ? -7.378 10.262 -10.244 1.00 97.38 110 SER A N 1
ATOM 879 C CA . SER A 1 110 ? -6.570 9.222 -10.884 1.00 97.38 110 SER A CA 1
ATOM 880 C C . SER A 1 110 ? -5.237 9.042 -10.162 1.00 97.38 110 SER A C 1
ATOM 882 O O . SER A 1 110 ? -4.543 10.014 -9.848 1.00 97.38 110 SER A O 1
ATOM 884 N N . LEU A 1 111 ? -4.858 7.787 -9.959 1.00 97.94 111 LEU A N 1
ATOM 885 C CA . LEU A 1 111 ? -3.627 7.353 -9.320 1.00 97.94 111 LEU A CA 1
ATOM 886 C C . LEU A 1 111 ? -2.811 6.492 -10.279 1.00 97.94 111 LEU A C 1
ATOM 888 O O . LEU A 1 111 ? -3.350 5.678 -11.024 1.00 97.94 111 LEU A O 1
ATOM 892 N N . TYR A 1 112 ? -1.494 6.640 -10.216 1.00 98.12 112 TYR A N 1
ATOM 893 C CA . TYR A 1 112 ? -0.545 5.816 -10.953 1.00 98.12 112 TYR A CA 1
ATOM 894 C C . TYR A 1 112 ? 0.473 5.243 -9.982 1.00 98.12 112 TYR A C 1
ATOM 896 O O . TYR A 1 112 ? 1.319 5.971 -9.452 1.00 98.12 112 TYR A O 1
ATOM 904 N N . PHE A 1 113 ? 0.411 3.933 -9.777 1.00 98.38 113 PHE A N 1
ATOM 905 C CA . PHE A 1 113 ? 1.404 3.196 -9.009 1.00 98.38 113 PHE A CA 1
ATOM 906 C C . PHE A 1 113 ? 2.503 2.737 -9.960 1.00 98.38 113 PHE A C 1
ATOM 908 O O . PHE A 1 113 ? 2.256 1.957 -10.877 1.00 98.38 113 PHE A O 1
ATOM 915 N N . VAL A 1 114 ? 3.711 3.257 -9.767 1.00 98.50 114 VAL A N 1
ATOM 916 C CA . VAL A 1 114 ? 4.821 3.137 -10.714 1.00 98.50 114 VAL A CA 1
ATOM 917 C C . VAL A 1 114 ? 5.974 2.406 -10.050 1.00 98.50 114 VAL A C 1
ATOM 919 O O . VAL A 1 114 ? 6.463 2.827 -9.000 1.00 98.50 114 VAL A O 1
ATOM 922 N N . VAL A 1 115 ? 6.450 1.349 -10.703 1.00 98.31 115 VAL A N 1
ATOM 923 C CA . VAL A 1 115 ? 7.650 0.612 -10.298 1.00 98.31 115 VAL A CA 1
ATOM 924 C C . VAL A 1 115 ? 8.724 0.811 -11.350 1.00 98.31 115 VAL A C 1
ATOM 926 O O . VAL A 1 115 ? 8.490 0.630 -12.548 1.00 98.31 115 VAL A O 1
ATOM 929 N N . ARG A 1 116 ? 9.918 1.182 -10.898 1.00 97.75 116 ARG A N 1
ATOM 930 C CA . ARG A 1 116 ? 11.091 1.406 -11.740 1.00 97.75 116 ARG A CA 1
ATOM 931 C C . ARG A 1 116 ? 12.236 0.540 -11.258 1.00 97.75 116 ARG A C 1
ATOM 933 O O . ARG A 1 116 ? 12.475 0.442 -10.061 1.00 97.75 116 ARG A O 1
ATOM 940 N N . SER A 1 117 ? 12.987 -0.034 -12.187 1.00 97.19 117 SER A N 1
ATOM 941 C CA . SER A 1 117 ? 14.222 -0.752 -11.869 1.00 97.19 117 SER A CA 1
ATOM 942 C C . SER A 1 117 ? 15.360 -0.285 -12.755 1.00 97.19 117 SER A C 1
ATOM 944 O O . SER A 1 117 ? 15.169 -0.143 -13.970 1.00 97.19 117 SER A O 1
ATOM 946 N N . ARG A 1 118 ? 16.561 -0.138 -12.192 1.00 94.62 118 ARG A N 1
ATOM 947 C CA . ARG A 1 118 ? 17.770 0.009 -13.012 1.00 94.62 118 ARG A CA 1
ATOM 948 C C . ARG A 1 118 ? 18.036 -1.287 -13.780 1.00 94.62 118 ARG A C 1
ATOM 950 O O . ARG A 1 118 ? 17.900 -2.376 -13.236 1.00 94.62 118 ARG A O 1
ATOM 957 N N . THR A 1 119 ? 18.434 -1.186 -15.043 1.00 90.75 119 THR A N 1
ATOM 958 C CA . THR A 1 119 ? 18.654 -2.346 -15.938 1.00 90.75 119 THR A CA 1
ATOM 959 C C . THR A 1 119 ? 20.087 -2.888 -15.906 1.00 90.75 119 THR A C 1
ATOM 961 O O . THR A 1 119 ? 20.521 -3.602 -16.818 1.00 90.75 119 THR A O 1
ATOM 964 N N . ASN A 1 120 ? 20.835 -2.579 -14.845 1.00 84.75 120 ASN A N 1
ATOM 965 C CA . ASN A 1 120 ? 22.199 -3.064 -14.650 1.00 84.75 120 ASN A CA 1
ATOM 966 C C . ASN A 1 120 ? 22.242 -4.593 -14.423 1.00 84.75 120 ASN A C 1
ATOM 968 O O . ASN A 1 120 ? 21.230 -5.296 -14.469 1.00 84.75 120 ASN A O 1
ATOM 972 N N . ASN A 1 121 ? 23.442 -5.137 -14.230 1.00 83.06 121 ASN A N 1
ATOM 973 C CA . ASN A 1 121 ? 23.648 -6.582 -14.083 1.00 83.06 121 ASN A CA 1
ATOM 974 C C . ASN A 1 121 ? 23.437 -7.096 -12.649 1.00 83.06 121 ASN A C 1
ATOM 976 O O . ASN A 1 121 ? 23.662 -8.273 -12.398 1.00 83.06 121 ASN A O 1
ATOM 980 N N . ARG A 1 122 ? 23.000 -6.241 -11.711 1.00 88.00 122 ARG A N 1
ATOM 981 C CA . ARG A 1 122 ? 22.711 -6.649 -10.325 1.00 88.00 122 ARG A CA 1
ATOM 982 C C . ARG A 1 122 ? 21.356 -7.341 -10.179 1.00 88.00 122 ARG A C 1
ATOM 984 O O . ARG A 1 122 ? 21.109 -7.969 -9.160 1.00 88.00 122 ARG A O 1
ATOM 991 N N . LEU A 1 123 ? 20.489 -7.209 -11.181 1.00 93.06 123 LEU A N 1
ATOM 992 C CA . LEU A 1 123 ? 19.145 -7.773 -11.203 1.00 93.06 123 LEU A CA 1
ATOM 993 C C . LEU A 1 123 ? 19.019 -8.802 -12.331 1.00 93.06 123 LEU A C 1
ATOM 995 O O . LEU A 1 123 ? 19.445 -8.542 -13.463 1.00 93.06 123 LEU A O 1
ATOM 999 N N . LYS A 1 124 ? 18.394 -9.948 -12.042 1.00 94.38 124 LYS A N 1
ATOM 1000 C CA . LYS A 1 124 ? 18.119 -10.989 -13.039 1.00 94.38 124 LYS A CA 1
ATOM 1001 C C . LYS A 1 124 ? 16.762 -10.745 -13.696 1.00 94.38 124 LYS A C 1
ATOM 1003 O O . LYS A 1 124 ? 15.716 -11.084 -13.156 1.00 94.38 124 LYS A O 1
ATOM 1008 N N . PHE A 1 125 ? 16.796 -10.083 -1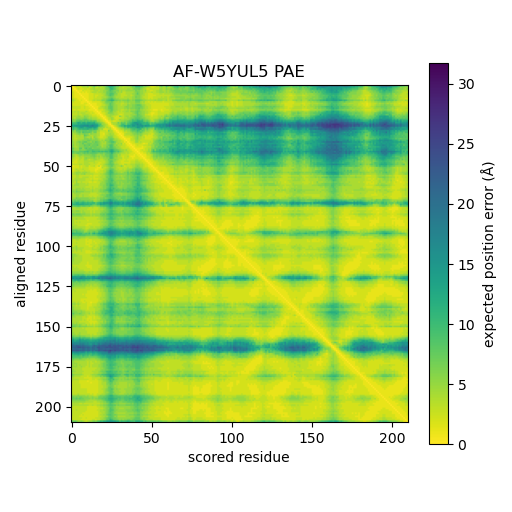4.849 1.00 94.75 125 PHE A N 1
ATOM 1009 C CA . PHE A 1 125 ? 15.608 -9.785 -15.651 1.00 94.75 125 PHE A CA 1
ATOM 1010 C C . PHE A 1 125 ? 15.119 -11.022 -16.432 1.00 94.75 125 PHE A C 1
ATOM 1012 O O . PHE A 1 125 ? 15.947 -11.851 -16.807 1.00 94.75 125 PHE A O 1
ATOM 1019 N N . PRO A 1 126 ? 13.819 -11.102 -16.787 1.00 96.00 126 PRO A N 1
ATOM 1020 C CA . PRO A 1 126 ? 12.762 -10.126 -16.502 1.00 96.00 126 PRO A CA 1
ATOM 1021 C C . PRO A 1 126 ? 12.324 -10.161 -15.035 1.00 96.00 126 PRO A C 1
ATOM 1023 O O . PRO A 1 126 ? 12.253 -11.228 -14.438 1.00 96.00 126 PRO A O 1
ATOM 1026 N N . LEU A 1 127 ? 11.999 -8.996 -14.468 1.00 98.00 127 LEU A N 1
ATOM 1027 C CA . LEU A 1 127 ? 11.482 -8.926 -13.099 1.00 98.00 127 LEU A CA 1
ATOM 1028 C C . LEU A 1 127 ? 9.961 -8.993 -13.134 1.00 98.00 127 LEU A C 1
ATOM 1030 O O . LEU A 1 127 ? 9.328 -8.199 -13.837 1.00 98.00 127 LEU A O 1
ATOM 1034 N N . LYS A 1 128 ? 9.376 -9.913 -12.371 1.00 98.44 128 LYS A N 1
ATOM 1035 C CA . LYS A 1 128 ? 7.926 -10.020 -12.197 1.00 98.44 128 LYS A CA 1
ATOM 1036 C C . LYS A 1 128 ? 7.488 -9.036 -11.119 1.00 98.44 128 LYS A C 1
ATOM 1038 O O . LYS A 1 128 ? 7.931 -9.141 -9.982 1.00 98.44 128 LYS A O 1
ATOM 1043 N N . VAL A 1 129 ? 6.597 -8.118 -11.467 1.00 98.56 129 VAL A N 1
ATOM 1044 C CA . VAL A 1 129 ? 5.984 -7.155 -10.547 1.00 98.56 129 VAL A CA 1
ATOM 1045 C C . VAL A 1 129 ? 4.545 -7.581 -10.295 1.00 98.56 129 VAL A C 1
ATOM 1047 O O . VAL A 1 129 ? 3.811 -7.838 -11.249 1.00 98.56 129 VAL A O 1
ATOM 1050 N N . VAL A 1 130 ? 4.141 -7.672 -9.033 1.00 98.62 130 VAL A N 1
ATOM 1051 C CA . VAL A 1 130 ? 2.780 -8.036 -8.629 1.00 98.62 130 VAL A CA 1
ATOM 1052 C C . VAL A 1 130 ? 2.208 -6.928 -7.759 1.00 98.62 130 VAL A C 1
ATOM 1054 O O . VAL A 1 130 ? 2.736 -6.653 -6.680 1.00 98.62 130 VAL A O 1
ATOM 1057 N N . PHE A 1 131 ? 1.127 -6.312 -8.229 1.00 98.56 131 PHE A N 1
ATOM 1058 C CA . PHE A 1 131 ? 0.375 -5.297 -7.498 1.00 98.56 131 PHE A CA 1
ATOM 1059 C C . PHE A 1 131 ? -0.852 -5.933 -6.857 1.00 98.56 131 PHE A C 1
ATOM 1061 O O . PHE A 1 131 ? -1.627 -6.568 -7.566 1.00 98.56 131 PHE A O 1
ATOM 1068 N N . ARG A 1 132 ? -1.040 -5.773 -5.546 1.00 98.25 132 ARG A N 1
ATOM 1069 C CA . ARG A 1 132 ? -2.248 -6.226 -4.841 1.00 98.25 132 ARG A CA 1
ATOM 1070 C C . ARG A 1 132 ? -2.872 -5.071 -4.083 1.00 98.25 132 ARG A C 1
ATOM 1072 O O . ARG A 1 132 ? -2.216 -4.447 -3.247 1.00 98.25 132 ARG A O 1
ATOM 1079 N N . LYS A 1 133 ? -4.138 -4.811 -4.377 1.00 96.69 133 LYS A N 1
ATOM 1080 C CA . LYS A 1 133 ? -4.937 -3.783 -3.719 1.00 96.69 133 LYS A CA 1
ATOM 1081 C C . LYS A 1 133 ? -5.629 -4.366 -2.492 1.00 96.69 133 LYS A C 1
ATOM 1083 O O . LYS A 1 133 ? -6.003 -5.534 -2.478 1.00 96.69 133 LYS A O 1
ATOM 1088 N N . THR A 1 134 ? -5.805 -3.565 -1.455 1.00 96.81 134 THR A N 1
ATOM 1089 C CA . THR A 1 134 ? -6.714 -3.861 -0.345 1.00 96.81 134 THR A CA 1
ATOM 1090 C C . THR A 1 134 ? -7.528 -2.612 -0.080 1.00 96.81 134 THR A C 1
ATOM 1092 O O . THR A 1 134 ? -6.964 -1.567 0.264 1.00 96.81 134 THR A O 1
ATOM 1095 N N . ASN A 1 135 ? -8.840 -2.730 -0.263 1.00 95.19 135 ASN A N 1
ATOM 1096 C CA . ASN A 1 135 ? -9.762 -1.633 -0.046 1.00 95.19 135 ASN A CA 1
ATOM 1097 C C . ASN A 1 135 ? -10.371 -1.750 1.351 1.00 95.19 135 ASN A C 1
ATOM 1099 O O . ASN A 1 135 ? -10.903 -2.800 1.698 1.00 95.19 135 ASN A O 1
ATOM 1103 N N . HIS A 1 136 ? -10.331 -0.688 2.150 1.00 93.12 136 HIS A N 1
ATOM 1104 C CA . HIS A 1 136 ? -10.928 -0.692 3.485 1.00 93.12 136 HIS A CA 1
ATOM 1105 C C . HIS A 1 136 ? -12.105 0.281 3.584 1.00 93.12 136 HIS A C 1
ATOM 1107 O O . HIS A 1 136 ? -12.265 1.192 2.774 1.00 93.12 136 HIS A O 1
ATOM 1113 N N . GLY A 1 137 ? -12.929 0.103 4.612 1.00 90.75 137 GLY A N 1
ATOM 1114 C CA . GLY A 1 137 ? -14.024 1.016 4.927 1.00 90.75 137 GLY A CA 1
ATOM 1115 C C . GLY A 1 137 ? -15.404 0.531 4.463 1.00 90.75 137 GLY A C 1
ATOM 1116 O O . GLY A 1 137 ? -15.535 -0.336 3.600 1.00 90.75 137 GLY A O 1
ATOM 1117 N N . PRO A 1 138 ? -16.474 1.098 5.044 1.00 89.69 138 PRO A N 1
ATOM 1118 C CA . PRO A 1 138 ? -17.827 0.547 4.970 1.00 89.69 138 PRO A CA 1
ATOM 1119 C C . PRO A 1 138 ? -18.533 0.758 3.624 1.00 89.69 138 PRO A C 1
ATOM 1121 O O . PRO A 1 138 ? -19.622 0.229 3.427 1.00 89.69 138 PRO A O 1
ATOM 1124 N N . ARG A 1 139 ? -17.960 1.558 2.716 1.00 89.56 139 ARG A N 1
ATOM 1125 C CA . ARG A 1 139 ? -18.518 1.808 1.374 1.00 89.56 139 ARG A CA 1
ATOM 1126 C C . ARG A 1 139 ? -17.903 0.929 0.287 1.00 89.56 139 ARG A C 1
ATOM 1128 O O . ARG A 1 139 ? -18.413 0.920 -0.826 1.00 89.56 139 ARG A O 1
ATOM 1135 N N . THR A 1 140 ? -16.839 0.203 0.611 1.00 90.62 140 THR A N 1
ATOM 1136 C CA . THR A 1 140 ? -16.254 -0.808 -0.272 1.00 90.62 140 THR A CA 1
ATOM 1137 C C . THR A 1 140 ? -17.222 -1.994 -0.393 1.00 90.62 140 THR A C 1
ATOM 1139 O O . THR A 1 140 ? -17.805 -2.367 0.639 1.00 90.62 140 THR A O 1
ATOM 1142 N N . PRO A 1 141 ? -17.400 -2.584 -1.593 1.00 93.12 141 PRO A N 1
ATOM 1143 C CA . PRO A 1 141 ? -18.139 -3.833 -1.782 1.00 93.12 141 PRO A CA 1
ATOM 1144 C C . PRO A 1 141 ? -17.713 -4.906 -0.777 1.00 93.12 141 PRO A C 1
ATOM 1146 O O . PRO A 1 141 ? -16.544 -4.980 -0.404 1.00 93.12 141 PRO A O 1
ATOM 1149 N N . GLU A 1 142 ? -18.667 -5.687 -0.274 1.00 89.62 142 GLU A N 1
ATOM 1150 C CA . GLU A 1 142 ? -18.431 -6.631 0.827 1.00 89.62 142 GLU A CA 1
ATOM 1151 C C . GLU A 1 142 ? -17.393 -7.707 0.474 1.00 89.62 142 GLU A C 1
ATOM 1153 O O . GLU A 1 142 ? -16.576 -8.070 1.314 1.00 89.62 142 GLU A O 1
ATOM 1158 N N . ASP A 1 143 ? -17.372 -8.142 -0.783 1.00 91.25 143 ASP A N 1
ATOM 1159 C CA . ASP A 1 143 ? -16.432 -9.109 -1.351 1.00 91.25 143 ASP A CA 1
ATOM 1160 C C . ASP A 1 143 ? -15.001 -8.566 -1.511 1.00 91.25 143 ASP A C 1
ATOM 1162 O O . ASP A 1 143 ? -14.042 -9.338 -1.526 1.00 91.25 143 ASP A O 1
ATOM 1166 N N . GLU A 1 144 ? -14.835 -7.244 -1.580 1.00 90.94 144 GLU A N 1
ATOM 1167 C CA . GLU A 1 144 ? -13.531 -6.580 -1.698 1.00 90.94 144 GLU A CA 1
ATOM 1168 C C . GLU A 1 144 ? -13.018 -5.983 -0.377 1.00 90.94 144 GLU A C 1
ATOM 1170 O O . GLU A 1 144 ? -11.838 -5.628 -0.262 1.00 90.94 144 GLU A O 1
ATOM 1175 N N . ARG A 1 145 ? -13.903 -5.800 0.606 1.00 92.88 145 ARG A N 1
ATOM 1176 C CA . ARG A 1 145 ? -13.623 -5.038 1.824 1.00 92.88 145 ARG A CA 1
ATOM 1177 C C . ARG A 1 145 ? -12.679 -5.789 2.749 1.00 92.88 145 ARG A C 1
ATOM 1179 O O . ARG A 1 145 ? -12.960 -6.898 3.176 1.00 92.88 145 ARG A O 1
ATOM 1186 N N . ASP A 1 146 ? -11.589 -5.126 3.122 1.00 92.31 146 ASP A N 1
ATOM 1187 C CA . ASP A 1 146 ? -10.553 -5.646 4.018 1.00 92.31 146 ASP A CA 1
ATOM 1188 C C . ASP A 1 146 ? -9.853 -6.921 3.487 1.00 92.31 146 ASP A C 1
ATOM 1190 O O . ASP A 1 146 ? -9.095 -7.562 4.221 1.00 92.31 146 ASP A O 1
ATOM 1194 N N . VAL A 1 147 ? -10.034 -7.248 2.199 1.00 93.25 147 VAL A N 1
ATOM 1195 C CA . VAL A 1 147 ? -9.453 -8.419 1.525 1.00 93.25 147 VAL A CA 1
ATOM 1196 C C . VAL A 1 147 ? -8.361 -7.985 0.540 1.00 93.25 147 VAL A C 1
ATOM 1198 O O . VAL A 1 147 ? -8.518 -7.034 -0.226 1.00 93.25 147 VAL A O 1
ATOM 1201 N N . GLU A 1 148 ? -7.218 -8.682 0.563 1.00 95.31 148 GLU A N 1
ATOM 1202 C CA . GLU A 1 148 ? -6.153 -8.493 -0.432 1.00 95.31 148 GLU A CA 1
ATOM 1203 C C . GLU A 1 148 ? -6.610 -9.093 -1.773 1.00 95.31 148 GLU A C 1
ATOM 1205 O O . GLU A 1 148 ? -6.805 -10.302 -1.881 1.00 95.31 148 GLU A O 1
ATOM 1210 N N . GLN A 1 149 ? -6.800 -8.237 -2.779 1.00 94.75 149 GLN A N 1
ATOM 1211 C CA . GLN A 1 149 ? -7.318 -8.607 -4.097 1.00 94.75 149 GLN A CA 1
ATOM 1212 C C . GLN A 1 149 ? -6.302 -9.413 -4.918 1.00 94.75 149 GLN A C 1
ATOM 1214 O O . GLN A 1 149 ? -5.097 -9.431 -4.631 1.00 94.75 149 GLN A O 1
ATOM 1219 N N . GLU A 1 150 ? -6.792 -10.052 -5.984 1.00 95.06 150 GLU A N 1
ATOM 1220 C CA . GLU A 1 150 ? -5.943 -10.776 -6.925 1.00 95.06 150 GLU A CA 1
ATOM 1221 C C . GLU A 1 150 ? -4.850 -9.866 -7.509 1.00 95.06 150 GLU A C 1
ATOM 1223 O O . GLU A 1 150 ? -5.058 -8.693 -7.826 1.00 95.06 150 GLU A O 1
ATOM 1228 N N . GLY A 1 151 ? -3.640 -10.415 -7.612 1.00 95.00 151 GLY A N 1
ATOM 1229 C CA . GLY A 1 151 ? -2.467 -9.651 -8.001 1.00 95.00 151 GLY A CA 1
ATOM 1230 C C . GLY A 1 151 ? -2.410 -9.358 -9.494 1.00 95.00 151 GLY A C 1
ATOM 1231 O O . GLY A 1 151 ? -2.301 -10.274 -10.307 1.00 95.00 151 GLY A O 1
ATOM 1232 N N . VAL A 1 152 ? -2.341 -8.081 -9.863 1.00 97.81 152 VAL A N 1
ATOM 1233 C CA . VAL A 1 152 ? -2.095 -7.676 -11.249 1.00 97.81 152 VAL A CA 1
ATOM 1234 C C . VAL A 1 152 ? -0.608 -7.807 -11.558 1.00 97.81 152 VAL A C 1
ATOM 1236 O O . VAL A 1 152 ? 0.238 -7.126 -10.971 1.00 97.81 152 VAL A O 1
ATOM 1239 N N . VAL A 1 153 ? -0.283 -8.689 -12.503 1.00 98.12 153 VAL A N 1
ATOM 1240 C CA . VAL A 1 153 ? 1.101 -8.983 -12.886 1.00 98.12 153 VAL A CA 1
ATOM 1241 C C . VAL A 1 153 ? 1.567 -8.070 -14.023 1.00 98.12 153 VAL A C 1
ATOM 1243 O O . VAL A 1 153 ? 0.877 -7.863 -15.027 1.00 98.12 153 VAL A O 1
ATOM 1246 N N . ARG A 1 154 ? 2.779 -7.535 -13.879 1.00 98.12 154 ARG A N 1
ATOM 1247 C CA . ARG A 1 154 ? 3.535 -6.801 -14.902 1.00 98.12 154 ARG A CA 1
ATOM 1248 C C . ARG A 1 154 ? 4.977 -7.301 -14.930 1.00 98.12 154 ARG A C 1
ATOM 1250 O O . ARG A 1 154 ? 5.423 -7.986 -14.014 1.00 98.12 154 ARG A O 1
ATOM 1257 N N . TYR A 1 155 ? 5.714 -6.959 -15.984 1.00 97.62 155 TYR A N 1
ATOM 1258 C CA . TYR A 1 155 ? 7.109 -7.367 -16.129 1.00 97.62 155 TYR A CA 1
ATOM 1259 C C . TYR A 1 155 ? 7.995 -6.187 -16.493 1.00 97.62 155 TYR A C 1
ATOM 1261 O O . TYR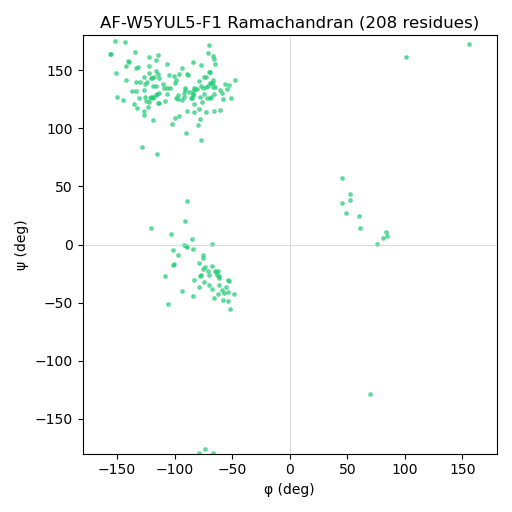 A 1 155 ? 7.759 -5.520 -17.497 1.00 97.62 155 TYR A O 1
ATOM 1269 N N . LEU A 1 156 ? 9.051 -5.980 -15.713 1.00 96.69 156 LEU A N 1
ATOM 1270 C CA . LEU A 1 156 ? 10.146 -5.088 -16.076 1.00 96.69 156 LEU A CA 1
ATOM 1271 C C . LEU A 1 156 ? 11.119 -5.864 -16.967 1.00 96.69 156 LEU A C 1
ATOM 1273 O O . LEU A 1 156 ? 11.492 -6.998 -16.651 1.00 96.69 156 LEU A O 1
ATOM 1277 N N . ARG A 1 157 ? 11.528 -5.270 -18.089 1.00 94.94 157 ARG A N 1
ATOM 1278 C CA . ARG A 1 157 ? 12.368 -5.912 -19.110 1.00 94.94 157 ARG A CA 1
ATOM 1279 C C . ARG A 1 157 ? 13.503 -4.982 -19.523 1.00 94.94 157 ARG A C 1
ATOM 1281 O O . ARG A 1 157 ? 13.375 -3.763 -19.479 1.00 94.94 157 ARG A O 1
ATOM 1288 N N . LYS A 1 158 ? 14.627 -5.561 -19.950 1.00 91.88 158 LYS A N 1
ATOM 1289 C CA . LYS A 1 158 ? 15.709 -4.783 -20.559 1.00 91.88 158 LYS A CA 1
ATOM 1290 C C . LYS A 1 158 ? 15.333 -4.467 -22.002 1.00 91.88 158 LYS A C 1
ATOM 1292 O O . LYS A 1 158 ? 15.345 -5.349 -22.856 1.00 91.88 158 LYS A O 1
ATOM 1297 N N . GLU A 1 159 ? 15.004 -3.212 -22.267 1.00 87.75 159 GLU A N 1
ATOM 1298 C CA . GLU A 1 159 ? 14.701 -2.730 -23.614 1.00 87.75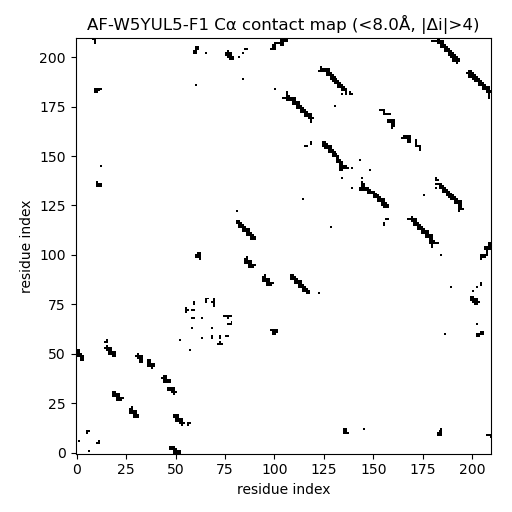 159 GLU A CA 1
ATOM 1299 C C . GLU A 1 159 ? 15.913 -2.026 -24.214 1.00 87.75 159 GLU A C 1
ATOM 1301 O O . GLU A 1 159 ? 16.611 -1.281 -23.524 1.00 87.75 159 GLU A O 1
ATOM 1306 N N . LYS A 1 160 ? 16.179 -2.253 -25.503 1.00 85.69 160 LYS A N 1
ATOM 1307 C CA . LYS A 1 160 ? 17.223 -1.514 -26.223 1.00 85.69 160 LYS A CA 1
ATOM 1308 C C . LYS A 1 160 ? 16.796 -0.063 -26.429 1.00 85.69 160 LYS A C 1
ATOM 1310 O O . LYS A 1 160 ? 15.608 0.224 -26.580 1.00 85.69 160 LYS A O 1
ATOM 1315 N N . VAL A 1 161 ? 17.762 0.854 -26.452 1.00 83.25 161 VAL A N 1
ATOM 1316 C CA . VAL A 1 161 ? 17.495 2.281 -26.708 1.00 83.25 161 VAL A CA 1
ATOM 1317 C C . VAL A 1 161 ? 16.899 2.473 -28.106 1.00 83.25 161 VAL A C 1
ATOM 1319 O O . VAL A 1 161 ? 15.915 3.194 -28.264 1.00 83.25 161 VAL A O 1
ATOM 1322 N N . SER A 1 162 ? 17.445 1.777 -29.105 1.00 82.81 162 SER A N 1
ATOM 1323 C CA . SER A 1 162 ? 16.922 1.744 -30.472 1.00 82.81 162 SER A CA 1
ATOM 1324 C C . SER A 1 162 ? 17.272 0.420 -31.164 1.00 82.81 162 SER A C 1
ATOM 1326 O O . SER A 1 162 ? 17.999 -0.406 -30.615 1.00 82.81 162 SER A O 1
ATOM 1328 N N . LYS A 1 163 ? 16.780 0.207 -32.393 1.00 76.31 163 LYS A N 1
ATOM 1329 C CA . LYS A 1 163 ? 17.157 -0.963 -33.211 1.00 76.31 163 LYS A CA 1
ATOM 1330 C C . LYS A 1 163 ? 18.651 -0.984 -33.570 1.00 76.31 163 LYS A C 1
ATOM 1332 O O . LYS A 1 163 ? 19.193 -2.063 -33.795 1.00 76.31 163 LYS A O 1
ATOM 1337 N N . TYR A 1 164 ? 19.293 0.184 -33.615 1.00 77.50 164 TYR A N 1
ATOM 1338 C CA . TYR A 1 164 ? 20.678 0.360 -34.062 1.00 77.50 164 TYR A CA 1
ATOM 1339 C C . TYR A 1 164 ? 21.675 0.500 -32.903 1.00 77.50 164 TYR A C 1
ATOM 1341 O O . TYR A 1 164 ? 22.870 0.302 -33.097 1.00 77.50 164 TYR A O 1
ATOM 1349 N N . ASP A 1 165 ? 21.189 0.789 -31.694 1.00 78.38 165 ASP A N 1
ATOM 1350 C CA . ASP A 1 165 ? 22.000 0.879 -30.482 1.00 78.38 165 ASP A CA 1
ATOM 1351 C C . ASP A 1 165 ? 21.941 -0.445 -29.703 1.00 78.38 165 ASP A C 1
ATOM 1353 O O . ASP A 1 165 ? 20.869 -0.951 -29.361 1.00 78.38 165 ASP A O 1
ATOM 1357 N N . ARG A 1 166 ? 23.111 -1.028 -29.420 1.00 77.62 166 ARG A N 1
ATOM 1358 C CA . ARG A 1 166 ? 23.220 -2.257 -28.618 1.00 77.62 166 ARG A CA 1
ATOM 1359 C C . ARG A 1 166 ? 23.001 -2.003 -27.121 1.00 77.62 166 ARG A C 1
ATOM 1361 O O . ARG A 1 166 ? 22.837 -2.969 -26.378 1.00 77.62 166 ARG A O 1
ATOM 1368 N N . SER A 1 167 ? 22.977 -0.744 -26.693 1.00 83.56 167 SER A N 1
ATOM 1369 C CA . SER A 1 167 ? 22.780 -0.330 -25.307 1.00 83.56 167 SER A CA 1
ATOM 1370 C C . SER A 1 167 ? 21.333 -0.529 -24.857 1.00 83.56 167 SER A C 1
ATOM 1372 O O . SER A 1 167 ? 20.375 -0.319 -25.607 1.00 83.56 167 SER A O 1
ATOM 1374 N N . PHE A 1 168 ? 21.168 -0.913 -23.593 1.00 85.62 168 PHE A N 1
ATOM 1375 C CA . PHE A 1 168 ? 19.861 -0.998 -22.949 1.00 85.62 168 PHE A CA 1
ATOM 1376 C C . PHE A 1 168 ? 19.486 0.340 -22.310 1.00 85.62 168 PHE A C 1
ATOM 1378 O O . PHE A 1 168 ? 20.346 1.039 -21.773 1.00 85.62 168 PHE A O 1
ATOM 1385 N N . ARG A 1 169 ? 18.192 0.682 -22.320 1.00 88.31 169 ARG A N 1
ATOM 1386 C CA . ARG A 1 169 ? 17.658 1.808 -21.543 1.00 88.31 169 ARG A CA 1
ATOM 1387 C C . ARG A 1 169 ? 18.046 1.618 -20.078 1.00 88.31 169 ARG A C 1
ATOM 1389 O O . ARG A 1 169 ? 17.847 0.517 -19.567 1.00 88.31 169 ARG A O 1
ATOM 1396 N N . PRO A 1 170 ? 18.550 2.650 -19.380 1.00 91.00 170 PRO A N 1
ATOM 1397 C CA . PRO A 1 170 ? 19.087 2.502 -18.024 1.00 91.00 170 PRO A CA 1
ATOM 1398 C C . PRO A 1 170 ? 18.017 2.165 -16.976 1.00 91.00 170 PRO A C 1
ATOM 1400 O O . PRO A 1 170 ? 18.342 1.679 -15.892 1.00 91.00 170 PRO A O 1
ATOM 1403 N N . VAL A 1 171 ? 16.743 2.419 -17.289 1.00 94.62 171 VAL A N 1
ATOM 1404 C CA . VAL A 1 171 ? 15.600 2.196 -16.404 1.00 94.62 171 VAL A CA 1
ATOM 1405 C C . VAL A 1 171 ? 14.493 1.485 -17.175 1.00 94.62 171 VAL A C 1
ATOM 1407 O O . VAL A 1 171 ? 14.122 1.911 -18.267 1.00 94.62 171 VAL A O 1
ATOM 1410 N N . SER A 1 172 ? 13.950 0.430 -16.575 1.00 96.12 172 SER A N 1
ATOM 1411 C CA . SER A 1 172 ? 12.682 -0.185 -16.972 1.00 96.12 172 SER A CA 1
ATOM 1412 C C . SER A 1 172 ? 11.590 0.328 -16.041 1.00 96.12 172 SER A C 1
ATOM 1414 O O . SER A 1 172 ? 11.835 0.475 -14.843 1.00 96.12 172 SER A O 1
ATOM 1416 N N . THR A 1 173 ? 10.397 0.585 -16.572 1.00 97.12 173 THR A N 1
ATOM 1417 C CA . THR A 1 173 ? 9.253 1.097 -15.802 1.00 97.12 173 THR A CA 1
ATOM 1418 C C . THR A 1 173 ? 8.000 0.303 -16.137 1.00 97.12 173 THR A C 1
ATOM 1420 O O . THR A 1 173 ? 7.774 -0.013 -17.301 1.00 97.12 173 THR A O 1
ATOM 1423 N N . VAL A 1 174 ? 7.183 0.006 -15.132 1.00 97.81 174 VAL A N 1
ATOM 1424 C CA . VAL A 1 174 ? 5.800 -0.453 -15.299 1.00 97.81 174 VAL A CA 1
ATOM 1425 C C . VAL A 1 174 ? 4.904 0.351 -14.373 1.00 97.81 174 VAL A C 1
ATOM 1427 O O . VAL A 1 174 ? 5.349 0.816 -13.322 1.00 97.81 174 VAL A O 1
ATOM 1430 N N . GLU A 1 175 ? 3.643 0.502 -14.750 1.00 97.38 175 GLU A N 1
ATOM 1431 C CA . GLU A 1 175 ? 2.652 1.177 -13.924 1.00 97.38 175 GLU A CA 1
ATOM 1432 C C . GLU A 1 175 ? 1.296 0.479 -13.981 1.00 97.38 175 GLU A C 1
ATOM 1434 O O . GLU A 1 175 ? 1.000 -0.272 -14.919 1.00 97.38 175 GLU A O 1
ATOM 1439 N N . ILE A 1 176 ? 0.493 0.719 -12.949 1.00 97.81 176 ILE A N 1
ATOM 1440 C CA . ILE A 1 176 ? -0.918 0.354 -12.906 1.00 97.81 176 ILE A CA 1
ATOM 1441 C C . ILE A 1 176 ? -1.751 1.604 -12.577 1.00 97.81 176 ILE A C 1
ATOM 1443 O O . ILE A 1 176 ? -1.435 2.302 -11.604 1.00 97.81 176 ILE A O 1
ATOM 1447 N N . PRO A 1 177 ? -2.765 1.921 -13.403 1.00 97.25 177 PRO A N 1
ATOM 1448 C CA . PRO A 1 177 ? -3.703 2.993 -13.110 1.00 97.25 177 PRO A CA 1
ATOM 1449 C C . PRO A 1 177 ? -4.753 2.522 -12.096 1.00 97.25 177 PRO A C 1
ATOM 1451 O O . PRO A 1 177 ? -5.236 1.395 -12.172 1.00 97.25 177 PRO A O 1
ATOM 1454 N N . GLU A 1 178 ? -5.116 3.404 -11.175 1.00 96.69 178 GLU A N 1
ATOM 1455 C CA . GLU A 1 178 ? -6.176 3.231 -10.175 1.00 96.69 178 GLU A CA 1
ATOM 1456 C C . GLU A 1 178 ? -6.897 4.573 -9.961 1.00 96.69 178 GLU A C 1
ATOM 1458 O O . GLU A 1 178 ? -6.476 5.606 -10.488 1.00 96.69 178 GLU A O 1
ATOM 1463 N N . SER A 1 179 ? -7.969 4.588 -9.173 1.00 95.69 179 SER A N 1
ATOM 1464 C CA . SER A 1 179 ? -8.688 5.819 -8.823 1.00 95.69 179 SER A CA 1
ATOM 1465 C C . SER A 1 179 ? -9.177 5.818 -7.379 1.00 95.69 179 SER A C 1
ATOM 1467 O O . SER A 1 179 ? -9.419 4.766 -6.785 1.00 95.69 179 SER A O 1
ATOM 1469 N N . THR A 1 180 ? -9.340 7.004 -6.795 1.00 95.12 180 THR A N 1
ATOM 1470 C CA . THR A 1 180 ? -9.877 7.152 -5.438 1.00 95.12 180 THR A CA 1
ATOM 1471 C C . THR A 1 180 ? -11.404 7.039 -5.431 1.00 95.12 180 THR A C 1
ATOM 1473 O O . THR A 1 180 ? -12.099 7.974 -5.796 1.00 95.12 180 THR A O 1
ATOM 1476 N N . LEU A 1 181 ? -11.954 5.898 -5.011 1.00 91.81 181 LEU A N 1
ATOM 1477 C CA . LEU A 1 181 ? -13.409 5.665 -5.067 1.00 91.81 181 LEU A CA 1
ATOM 1478 C C . LEU A 1 181 ? -14.089 5.745 -3.697 1.00 91.81 181 LEU A C 1
ATOM 1480 O O . LEU A 1 181 ? -15.073 6.458 -3.511 1.00 91.81 181 LEU A O 1
ATOM 1484 N N . TYR A 1 182 ? -13.564 5.012 -2.718 1.00 91.38 182 TYR A N 1
ATOM 1485 C CA . TYR A 1 182 ? -14.213 4.847 -1.420 1.00 91.38 182 TYR A CA 1
ATOM 1486 C C . TYR A 1 182 ? -13.482 5.656 -0.355 1.00 91.38 182 TYR A C 1
ATOM 1488 O O . TYR A 1 182 ? -12.263 5.584 -0.253 1.00 91.38 182 TYR A O 1
ATOM 1496 N N . ARG A 1 183 ? -14.207 6.391 0.490 1.00 93.00 183 ARG A N 1
ATOM 1497 C CA . ARG A 1 183 ? -13.617 7.018 1.683 1.00 93.00 183 ARG A CA 1
ATOM 1498 C C . ARG A 1 183 ? -13.004 5.941 2.580 1.00 93.00 183 ARG A C 1
ATOM 1500 O O . ARG A 1 183 ? -13.679 4.962 2.898 1.00 93.00 183 ARG A O 1
ATOM 1507 N N . GLY A 1 184 ? -11.760 6.133 3.001 1.00 93.44 184 GLY A N 1
ATOM 1508 C CA . GLY A 1 184 ? -11.020 5.117 3.743 1.00 93.44 184 GLY A CA 1
ATOM 1509 C C . GLY A 1 184 ? -9.508 5.265 3.630 1.00 93.44 184 GLY A C 1
ATOM 1510 O O . GLY A 1 184 ? -8.999 6.049 2.827 1.00 93.44 184 GLY A O 1
ATOM 1511 N N . LEU A 1 185 ? -8.783 4.468 4.411 1.00 94.75 185 LEU A N 1
ATOM 1512 C CA . LEU A 1 185 ? -7.401 4.108 4.101 1.00 94.75 185 LEU A CA 1
ATOM 1513 C C . LEU A 1 185 ? -7.429 2.907 3.157 1.00 94.75 185 LEU A C 1
ATOM 1515 O O . LEU A 1 185 ? -8.004 1.895 3.513 1.00 94.75 185 LEU A O 1
ATOM 1519 N N . HIS A 1 186 ? -6.768 2.970 2.010 1.00 95.94 186 HIS A N 1
ATOM 1520 C CA . HIS A 1 186 ? -6.613 1.835 1.089 1.00 95.94 186 HIS A CA 1
ATOM 1521 C C . HIS A 1 186 ? -5.141 1.565 0.873 1.00 95.94 186 HIS A C 1
ATOM 1523 O O . HIS A 1 186 ? -4.336 2.483 1.007 1.00 95.94 186 HIS A O 1
ATOM 1529 N N . THR A 1 187 ? -4.756 0.338 0.544 1.00 97.06 187 THR A N 1
ATOM 1530 C CA . THR A 1 187 ? -3.339 0.020 0.335 1.00 97.06 187 THR A CA 1
ATOM 1531 C C . THR A 1 187 ? -3.089 -0.642 -1.007 1.00 97.06 187 THR A C 1
ATOM 1533 O O . THR A 1 187 ? -3.895 -1.430 -1.496 1.00 97.06 187 THR A O 1
ATOM 1536 N N . MET A 1 188 ? -1.944 -0.315 -1.601 1.00 97.94 188 MET A N 1
ATOM 1537 C CA . MET A 1 188 ? -1.401 -0.995 -2.768 1.00 97.94 188 MET A CA 1
ATOM 1538 C C . MET A 1 188 ? -0.053 -1.606 -2.403 1.00 97.94 188 MET A C 1
ATOM 1540 O O . MET A 1 188 ? 0.956 -0.902 -2.253 1.00 97.94 188 MET A O 1
ATOM 1544 N N . LYS A 1 189 ? -0.048 -2.929 -2.277 1.00 97.81 189 LYS A N 1
ATOM 1545 C CA . LYS A 1 189 ? 1.140 -3.755 -2.089 1.00 97.81 189 LYS A CA 1
ATOM 1546 C C . LYS A 1 189 ? 1.823 -3.982 -3.427 1.00 97.81 189 LYS A C 1
ATOM 1548 O O . LYS A 1 189 ? 1.177 -4.373 -4.397 1.00 97.81 189 LYS A O 1
ATOM 1553 N N . CYS A 1 190 ? 3.134 -3.811 -3.460 1.00 98.38 190 CYS A N 1
ATOM 1554 C CA . CYS A 1 190 ? 3.967 -4.141 -4.605 1.00 98.38 190 CYS A CA 1
ATOM 1555 C C . CYS A 1 190 ? 5.009 -5.177 -4.197 1.00 98.38 190 CYS A C 1
ATOM 1557 O O . CYS A 1 190 ? 5.786 -4.945 -3.273 1.00 98.38 190 CYS A O 1
ATOM 1559 N N . GLU A 1 191 ? 5.077 -6.282 -4.932 1.00 98.56 191 GLU A N 1
ATOM 1560 C CA . GLU A 1 191 ? 6.141 -7.279 -4.819 1.00 98.56 191 GLU A CA 1
ATOM 1561 C C . GLU A 1 191 ? 6.895 -7.397 -6.140 1.00 98.56 191 GLU A C 1
ATOM 1563 O O . GLU A 1 191 ? 6.280 -7.455 -7.206 1.00 98.56 191 GLU A O 1
ATOM 1568 N N . VAL A 1 192 ? 8.224 -7.454 -6.076 1.00 98.50 192 VAL A N 1
ATOM 1569 C CA . VAL A 1 192 ? 9.077 -7.671 -7.249 1.00 98.50 192 VAL A CA 1
ATOM 1570 C C . VAL A 1 192 ? 9.922 -8.914 -7.041 1.00 98.50 192 VAL A C 1
ATOM 1572 O O . VAL A 1 192 ? 10.647 -9.020 -6.050 1.00 98.50 192 VAL A O 1
ATOM 1575 N N . TYR A 1 193 ? 9.847 -9.823 -8.003 1.00 98.31 193 TYR A N 1
ATOM 1576 C CA . TYR A 1 193 ? 10.599 -11.068 -8.050 1.00 98.31 193 TYR A CA 1
ATOM 1577 C C . TYR A 1 193 ? 11.561 -11.050 -9.231 1.00 98.31 193 TYR A C 1
ATOM 1579 O O . TYR A 1 193 ? 11.250 -10.472 -10.277 1.00 98.31 193 TYR A O 1
ATOM 1587 N N . ASP A 1 194 ? 12.715 -11.683 -9.074 1.00 96.94 194 ASP A N 1
ATOM 1588 C CA . ASP A 1 194 ? 13.635 -11.909 -10.184 1.00 96.94 194 ASP A CA 1
ATOM 1589 C C . ASP A 1 194 ? 13.201 -13.084 -11.079 1.00 96.94 194 ASP A C 1
ATOM 1591 O O . ASP A 1 194 ? 12.160 -13.711 -10.855 1.00 96.94 194 ASP A O 1
ATOM 1595 N N . SER A 1 195 ? 13.988 -13.369 -12.119 1.00 95.81 195 SER A N 1
ATOM 1596 C CA . SER A 1 195 ? 13.725 -14.475 -13.049 1.00 95.81 195 SER A CA 1
ATOM 1597 C C . SER A 1 195 ? 13.745 -15.860 -12.400 1.00 95.81 195 SER A C 1
ATOM 1599 O O . SER A 1 195 ? 13.140 -16.780 -12.945 1.00 95.81 195 SER A O 1
ATOM 1601 N N . ASP A 1 196 ? 14.420 -16.007 -11.259 1.00 96.25 196 ASP A N 1
ATOM 1602 C CA . ASP A 1 196 ? 14.529 -17.266 -10.517 1.00 96.25 196 ASP A CA 1
ATOM 1603 C C . ASP A 1 19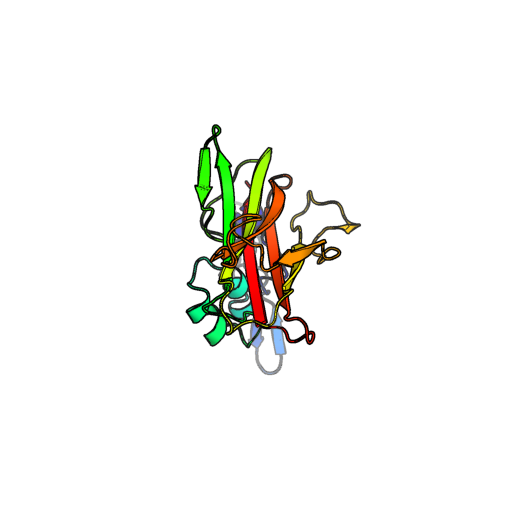6 ? 13.389 -17.411 -9.490 1.00 96.25 196 ASP A C 1
ATOM 1605 O O . ASP A 1 196 ? 13.295 -18.415 -8.786 1.00 96.25 196 ASP A O 1
ATOM 1609 N N . GLY A 1 197 ? 12.505 -16.411 -9.398 1.00 95.81 197 GLY A N 1
ATOM 1610 C CA . GLY A 1 197 ? 11.383 -16.382 -8.463 1.00 95.81 197 GLY A CA 1
ATOM 1611 C C . GLY A 1 197 ? 11.747 -15.881 -7.065 1.00 95.81 197 GLY A C 1
ATOM 1612 O O . GLY A 1 197 ? 10.925 -15.977 -6.151 1.00 95.81 197 GLY A O 1
ATOM 1613 N N . ILE A 1 198 ? 12.939 -15.315 -6.869 1.00 96.94 198 ILE A N 1
ATOM 1614 C CA . ILE A 1 198 ? 13.373 -14.774 -5.579 1.00 96.94 198 ILE A CA 1
ATOM 1615 C C . ILE A 1 198 ? 12.720 -13.408 -5.365 1.00 96.94 198 ILE A C 1
ATOM 1617 O O . ILE A 1 198 ? 12.839 -12.507 -6.195 1.00 96.94 198 ILE A O 1
ATOM 1621 N N . LEU A 1 199 ? 12.056 -13.224 -4.219 1.00 97.50 199 LEU A N 1
ATOM 1622 C CA . LEU A 1 199 ? 11.507 -11.926 -3.822 1.00 97.50 199 LEU A CA 1
ATOM 1623 C C . LEU A 1 199 ? 12.651 -10.938 -3.579 1.00 97.50 199 LEU A C 1
ATOM 1625 O O . LEU A 1 199 ? 13.411 -11.095 -2.622 1.00 97.50 199 LEU A O 1
ATOM 1629 N N . LEU A 1 200 ? 12.744 -9.896 -4.395 1.00 96.81 200 LEU A N 1
ATOM 1630 C CA . LEU A 1 200 ? 13.753 -8.847 -4.263 1.00 96.81 200 LEU A CA 1
ATOM 1631 C C . LEU A 1 200 ? 13.251 -7.655 -3.457 1.00 96.81 200 LEU A C 1
ATOM 1633 O O . LEU A 1 200 ? 14.001 -7.099 -2.662 1.00 96.81 200 LEU A O 1
ATOM 1637 N N . PHE A 1 201 ? 11.996 -7.267 -3.673 1.00 97.56 201 PHE A N 1
ATOM 1638 C CA . PHE A 1 201 ? 11.419 -6.046 -3.127 1.00 97.56 201 PHE A CA 1
ATOM 1639 C C . PHE A 1 201 ? 9.963 -6.265 -2.725 1.00 97.56 201 PHE A C 1
ATOM 1641 O O . PHE A 1 201 ? 9.220 -6.944 -3.437 1.00 97.56 201 PHE A O 1
ATOM 1648 N N . ARG A 1 202 ? 9.557 -5.658 -1.611 1.00 97.75 202 ARG A N 1
ATOM 1649 C CA . ARG A 1 202 ? 8.180 -5.647 -1.125 1.00 97.75 202 ARG A CA 1
ATOM 1650 C C . ARG A 1 202 ? 7.907 -4.368 -0.348 1.00 97.75 202 ARG A C 1
ATOM 1652 O O . ARG A 1 202 ? 8.628 -4.071 0.601 1.00 97.75 202 ARG A O 1
ATOM 1659 N N . ASP A 1 203 ? 6.853 -3.651 -0.715 1.00 97.00 203 ASP A N 1
ATOM 1660 C CA . ASP A 1 203 ? 6.414 -2.463 0.017 1.00 97.00 203 ASP A CA 1
ATOM 1661 C C . ASP A 1 203 ? 4.922 -2.172 -0.193 1.00 97.00 203 ASP A C 1
ATOM 1663 O O . ASP A 1 203 ? 4.307 -2.675 -1.138 1.00 97.00 203 ASP A O 1
ATOM 1667 N N . TRP A 1 204 ? 4.358 -1.326 0.669 1.00 96.88 204 TRP A N 1
ATOM 1668 C CA . TRP A 1 204 ? 2.988 -0.832 0.587 1.00 96.88 204 TRP A CA 1
ATOM 1669 C C . TRP A 1 204 ? 2.971 0.684 0.460 1.00 96.88 204 TRP A C 1
ATOM 1671 O O . TRP A 1 204 ? 3.744 1.394 1.108 1.00 96.88 204 TRP A O 1
ATOM 1681 N N . ILE A 1 205 ? 2.020 1.168 -0.334 1.00 97.81 205 ILE A N 1
ATOM 1682 C CA . ILE A 1 205 ? 1.593 2.564 -0.323 1.00 97.81 205 ILE A CA 1
ATOM 1683 C C . ILE A 1 205 ? 0.149 2.604 0.166 1.00 97.81 205 ILE A C 1
ATOM 1685 O O . ILE A 1 205 ? -0.726 1.979 -0.430 1.00 97.81 205 ILE A O 1
ATOM 168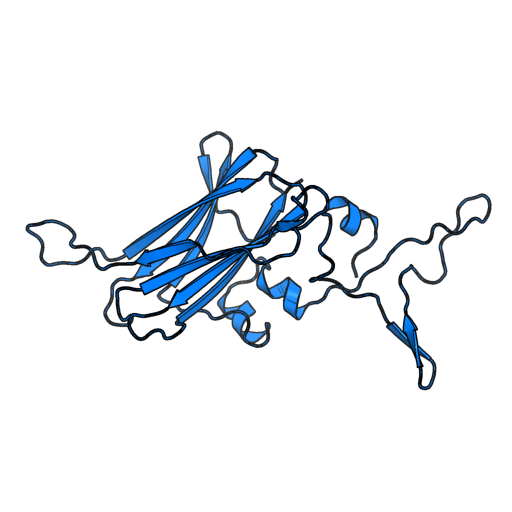9 N N . GLY A 1 206 ? -0.087 3.333 1.251 1.00 97.06 206 GLY A N 1
ATOM 1690 C CA . GLY A 1 206 ? -1.403 3.634 1.791 1.00 97.06 206 GLY A CA 1
ATOM 1691 C C . GLY A 1 206 ? -1.926 4.942 1.212 1.00 97.06 206 GLY A C 1
ATOM 1692 O O . GLY A 1 206 ? -1.216 5.944 1.229 1.00 97.06 206 GLY A O 1
ATOM 1693 N N . VAL A 1 207 ? -3.154 4.947 0.714 1.00 97.12 207 VAL A N 1
ATOM 1694 C CA . VAL A 1 207 ? -3.846 6.118 0.178 1.00 97.12 207 VAL A CA 1
ATOM 1695 C C . VAL A 1 207 ? -5.024 6.440 1.083 1.00 97.12 207 VAL A C 1
ATOM 1697 O O . VAL A 1 207 ? -5.898 5.603 1.289 1.00 97.12 207 VAL A O 1
ATOM 1700 N N . MET A 1 208 ? -5.045 7.654 1.628 1.00 95.19 208 MET A N 1
ATOM 1701 C CA . MET A 1 208 ? -6.164 8.144 2.433 1.00 95.19 208 MET A CA 1
ATOM 1702 C C . MET A 1 208 ? -7.135 8.920 1.546 1.00 95.19 208 MET A C 1
ATOM 1704 O O . MET A 1 208 ? -6.738 9.886 0.894 1.00 95.19 208 MET A O 1
ATOM 1708 N N . ILE A 1 209 ? -8.401 8.520 1.547 1.00 94.88 209 ILE A N 1
ATOM 1709 C CA . ILE A 1 209 ? -9.476 9.124 0.755 1.00 94.88 209 ILE A CA 1
ATOM 1710 C C . ILE A 1 209 ? -10.508 9.718 1.719 1.00 94.88 209 ILE A C 1
ATOM 1712 O O . ILE A 1 209 ? -10.930 9.030 2.653 1.00 94.88 209 ILE A O 1
ATOM 1716 N N . LYS A 1 210 ? -10.874 10.989 1.516 1.00 90.06 210 LYS A N 1
ATOM 1717 C CA . LYS A 1 210 ? -11.876 11.711 2.324 1.00 90.06 210 LYS A CA 1
ATOM 1718 C C . LYS A 1 210 ? -13.297 11.539 1.803 1.00 90.06 210 LYS A C 1
ATOM 1720 O O . LYS A 1 210 ? -13.466 11.380 0.577 1.00 90.06 210 LYS A O 1
#

Foldseek 3Di:
DDWPVRCVQQVADVVFWAFDWDDDDPDTDTDQADPPFDADPVRHGPRTGDTHTNCLVVLQADLDDLVVNCVRNPNQWFDDPQKDWWKWWQDPNDTDTDRFPPDADEFFIKMKIKMKGFPDPPAADFKKKWKWKADDDDPPPPVRHRDTDGTDIDTFGFDAPDPPGPDTDRMTMDIDMDTHHDAHWMKIWMWIAGPVRHTRGIGIGIHGYD

Solvent-accessible surface area (backbone atoms only — not comparable to full-atom values): 11427 Å² total; per-residue (Å²): 116,45,46,42,72,59,37,67,67,35,33,58,53,65,91,38,36,41,68,38,69,46,79,60,83,97,44,77,46,79,41,55,36,50,82,78,66,52,54,52,97,88,65,50,72,62,62,52,38,36,30,32,65,33,58,56,66,46,48,54,25,40,70,63,56,58,78,57,36,29,77,64,26,86,66,69,31,37,63,43,97,60,55,48,77,49,39,30,36,44,57,96,90,40,84,40,82,46,61,22,57,68,59,74,37,60,63,77,31,44,32,38,43,36,40,37,32,55,54,56,89,91,55,54,69,49,28,44,34,34,39,28,44,30,42,27,29,92,76,39,58,79,92,46,36,76,35,78,44,82,61,53,76,48,69,36,53,81,44,58,71,44,99,86,42,92,50,58,39,67,60,24,71,47,71,49,82,49,64,35,76,51,49,6,49,29,38,41,35,40,37,34,22,33,64,86,66,49,77,54,31,26,47,44,39,24,46,31,26,88

Mean predicted aligned error: 5.81 Å

Organism: NCBI:txid1420916

pLDDT: mean 91.74, std 5.46, range [76.31, 98.62]

Nearest PDB structures (foldseek):
  9ard-assembly1_B  TM=7.564E-01  e=3.521E-10  Escherichia coli
  1ft0-assembly3_A  TM=6.428E-01  e=2.827E-05  Homo sapiens
  2ben-assembly2_B  TM=4.983E-01  e=4.724E-02  Serratia marcescens
  7yq4-assembly1_F  TM=4.031E-01  e=1.461E-01  Homo sapiens

Sequence (210 aa):
MLGQGLLDFVYWPEKYSTIKTRDRGDEKESLPVVSPNITDADGNPLNYKMRQLSYDKSLEFSALPRSFREKICSGSVKNHTEIDYKCYSIENGSKQEYISASRFLGPDISLYFVVRSRTNNRLKFPLKVVFRKTNHGPRTPEDERDVEQEGVVRYLRKEKVSKYDRSFRPVSTVEIPESTLYRGLHTMKCEVYDSDGILLFRDWIGVMIK

Radius of gyration: 21.11 Å; Cα contacts (8 Å, |Δi|>4): 472; chains: 1; bounding box: 52×37×72 Å